Protein AF-A0A6P0TW17-F1 (afdb_monomer_lite)

Secondary structure (DSSP, 8-state):
-EEETHHHHHHHHHHHHHHHTHHHH-TT------EEEESPPP-SBHHHHHHHHHHHGGGEEEE-BTT-SGGGTTSHHHHHHGGGTTTTTS---HHHHHHHHHHHHHHGGG-B--S--PPPBPPPP--SSHHHHHHH-HHHHHHHHHHHHHHHHHHHHHHHHTSTT--HHHHHTHHHHHHHHHHHHHHHHHHHHHH----HHHHHHHHHHHHHHT--HHHHHHHHHHHHHH--HHHHHHHHHHHHHHHHHHTHHHHHHTTTHHHHHHHHHHHHHHHHTS--------PPPPEEEE--S--HHHHHHHHTT-HHHHHHHHHHHHHHHHTTSS-TTPPEEEE----PPP-------

Radius of gyration: 25.37 Å; chains: 1; bounding box: 78×59×62 Å

Structure (mmCIF, N/CA/C/O backbone):
data_AF-A0A6P0TW17-F1
#
_entry.id   AF-A0A6P0TW17-F1
#
loop_
_atom_site.group_PDB
_atom_site.id
_atom_site.type_symbol
_atom_site.label_atom_id
_atom_site.label_alt_id
_atom_site.label_comp_id
_atom_site.label_asym_id
_atom_site.label_entity_id
_atom_site.label_seq_id
_atom_site.pdbx_PDB_ins_code
_atom_site.Cartn_x
_atom_site.Cartn_y
_atom_site.Cartn_z
_atom_site.occupancy
_atom_site.B_iso_or_equiv
_atom_site.auth_seq_id
_atom_site.auth_comp_id
_atom_site.auth_asym_id
_atom_site.auth_atom_id
_atom_site.pdbx_PDB_model_num
ATOM 1 N N . VAL A 1 1 ? -9.493 2.810 17.803 1.00 91.81 1 VAL A N 1
ATOM 2 C CA . VAL A 1 1 ? -8.197 2.716 17.089 1.00 91.81 1 VAL A CA 1
ATOM 3 C C . VAL A 1 1 ? -8.483 2.739 15.602 1.00 91.81 1 VAL A C 1
ATOM 5 O O . VAL A 1 1 ? -9.359 2.001 15.176 1.00 91.81 1 VAL A O 1
ATOM 8 N N . ALA A 1 2 ? -7.816 3.586 14.825 1.00 93.19 2 ALA A N 1
ATOM 9 C CA . ALA A 1 2 ? -8.054 3.670 13.388 1.00 93.19 2 ALA A CA 1
ATOM 10 C C . ALA A 1 2 ? -6.746 3.872 12.624 1.00 93.19 2 ALA A C 1
ATOM 12 O O . ALA A 1 2 ? -5.766 4.342 13.199 1.00 93.19 2 ALA A O 1
ATOM 13 N N . GLY A 1 3 ? -6.737 3.516 11.343 1.00 90.50 3 GLY A N 1
ATOM 14 C CA . GLY A 1 3 ? -5.604 3.776 10.468 1.00 90.50 3 GLY A CA 1
ATOM 15 C C . GLY A 1 3 ? -5.903 3.448 9.010 1.00 90.50 3 GLY A C 1
ATOM 16 O O . GLY A 1 3 ? -6.803 2.661 8.713 1.00 90.50 3 GLY A O 1
ATOM 17 N N . HIS A 1 4 ? -5.124 4.059 8.120 1.00 94.31 4 HIS A N 1
ATOM 18 C CA . HIS A 1 4 ? -5.143 3.844 6.673 1.00 94.31 4 HIS A CA 1
ATOM 19 C C . HIS A 1 4 ? -3.846 3.159 6.219 1.00 94.31 4 HIS A C 1
ATOM 21 O O . HIS A 1 4 ? -2.803 3.352 6.846 1.00 94.31 4 HIS A O 1
ATOM 27 N N . SER A 1 5 ? -3.901 2.342 5.163 1.00 94.69 5 SER A N 1
ATOM 28 C CA . SER A 1 5 ? -2.733 1.669 4.574 1.00 94.69 5 SER A CA 1
ATOM 29 C C . SER A 1 5 ? -2.016 0.753 5.581 1.00 94.69 5 SER A C 1
ATOM 31 O O . SER A 1 5 ? -2.645 -0.080 6.243 1.00 94.69 5 SER A O 1
ATOM 33 N N . LEU A 1 6 ? -0.704 0.921 5.773 1.00 92.56 6 LEU A N 1
ATOM 34 C CA . LEU A 1 6 ? 0.045 0.275 6.851 1.00 92.56 6 LEU A CA 1
ATOM 35 C C . LEU A 1 6 ? -0.592 0.548 8.224 1.00 92.56 6 LEU A C 1
ATOM 37 O O . LEU A 1 6 ? -0.721 -0.363 9.037 1.00 92.56 6 LEU A O 1
ATOM 41 N N . GLY A 1 7 ? -1.091 1.763 8.464 1.00 94.25 7 GLY A N 1
ATOM 42 C CA . GLY A 1 7 ? -1.855 2.090 9.668 1.00 94.25 7 GLY A CA 1
ATOM 43 C C . GLY A 1 7 ? -3.154 1.287 9.786 1.00 94.25 7 GLY A C 1
ATOM 44 O O . GLY A 1 7 ? -3.522 0.891 10.886 1.00 94.25 7 GLY A O 1
ATOM 45 N N . GLY A 1 8 ? -3.820 0.980 8.670 1.00 95.38 8 GLY A N 1
ATOM 46 C CA . GLY A 1 8 ? -4.987 0.092 8.634 1.00 95.38 8 GLY A CA 1
ATOM 47 C C . GLY A 1 8 ? -4.635 -1.370 8.903 1.00 95.38 8 GLY A C 1
ATOM 48 O O . GLY A 1 8 ? -5.476 -2.132 9.367 1.00 95.38 8 GLY A O 1
ATOM 49 N N . THR A 1 9 ? -3.382 -1.757 8.671 1.00 96.19 9 THR A N 1
ATOM 50 C CA . THR A 1 9 ? -2.840 -3.083 9.007 1.00 96.19 9 THR A CA 1
ATOM 51 C C . THR A 1 9 ? -2.443 -3.165 10.483 1.00 96.19 9 THR A C 1
ATOM 53 O O . THR A 1 9 ? -2.632 -4.193 11.125 1.00 96.19 9 THR A O 1
ATOM 56 N N . ILE A 1 10 ? -1.923 -2.071 11.046 1.00 96.81 10 ILE A N 1
ATOM 57 C CA . ILE A 1 10 ? -1.485 -1.990 12.446 1.00 96.81 10 ILE A CA 1
ATOM 58 C C . ILE A 1 10 ? -2.661 -1.724 13.398 1.00 96.81 10 ILE A C 1
ATOM 60 O O . ILE A 1 10 ? -2.643 -2.208 14.529 1.00 96.81 10 ILE A O 1
ATOM 64 N N . SER A 1 11 ? -3.703 -0.998 12.977 1.00 96.38 11 SER A N 1
ATOM 65 C CA . SER A 1 11 ? -4.836 -0.660 13.851 1.00 96.38 11 SER A CA 1
ATOM 66 C C . SER A 1 11 ? -5.539 -1.886 14.466 1.00 96.38 11 SER A C 1
ATOM 68 O O . SER A 1 11 ? -5.862 -1.822 15.656 1.00 96.38 11 SER A O 1
ATOM 70 N N . PRO A 1 12 ? -5.706 -3.028 13.764 1.00 97.44 12 PRO A N 1
ATOM 71 C CA . PRO A 1 12 ? -6.173 -4.279 14.353 1.00 97.44 12 PRO A CA 1
ATOM 72 C C . PRO A 1 12 ? -5.189 -4.871 15.361 1.00 97.44 12 PRO A C 1
ATOM 74 O O . PRO A 1 12 ? -5.615 -5.270 16.441 1.00 97.44 12 PRO A O 1
ATOM 77 N N . LEU A 1 13 ? -3.886 -4.880 15.059 1.00 97.38 13 LEU A N 1
ATOM 78 C CA . LEU A 1 13 ? -2.856 -5.388 15.973 1.00 97.38 13 LEU A CA 1
ATOM 79 C C . LEU A 1 13 ? -2.864 -4.615 17.297 1.00 97.38 13 LEU A C 1
ATOM 81 O O . LEU A 1 13 ? -2.916 -5.209 18.372 1.00 97.38 13 LEU A O 1
ATOM 85 N N . LEU A 1 14 ? -2.883 -3.284 17.214 1.00 97.19 14 LEU A N 1
ATOM 86 C CA . LEU A 1 14 ? -2.934 -2.413 18.384 1.00 97.19 14 LEU A CA 1
ATOM 87 C C . LEU A 1 14 ? -4.263 -2.553 19.136 1.00 97.19 14 LEU A C 1
ATOM 89 O O . LEU A 1 14 ? -4.267 -2.624 20.361 1.00 97.19 14 LEU A O 1
ATOM 93 N N . GLY A 1 15 ? -5.389 -2.621 18.420 1.00 97.31 15 GLY A N 1
ATOM 94 C CA . GLY A 1 15 ? -6.700 -2.841 19.030 1.00 97.31 15 GLY A CA 1
ATOM 95 C C . GLY A 1 15 ? -6.759 -4.141 19.832 1.00 97.31 15 GLY A C 1
ATOM 96 O O . GLY A 1 15 ? -7.253 -4.136 20.957 1.00 97.31 15 GLY A O 1
ATOM 97 N N . LEU A 1 16 ? -6.211 -5.227 19.281 1.00 98.19 16 LEU A N 1
ATOM 98 C CA . LEU A 1 16 ? -6.143 -6.523 19.953 1.00 98.19 16 LEU A CA 1
ATOM 99 C C . LEU A 1 16 ? -5.193 -6.494 21.152 1.00 98.19 16 LEU A C 1
ATOM 101 O O . LEU A 1 16 ? -5.569 -6.958 22.220 1.00 98.19 16 LEU A O 1
A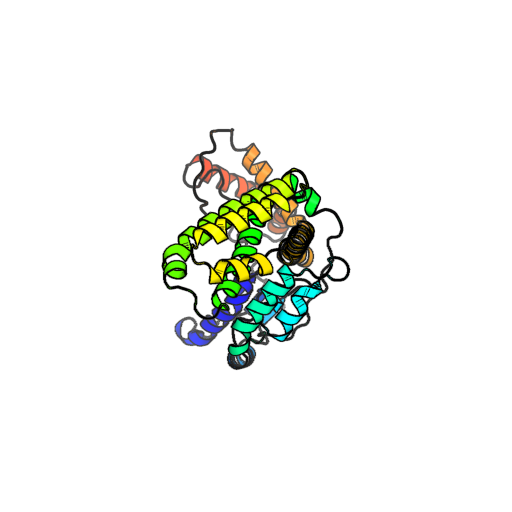TOM 105 N N . SER A 1 17 ? -4.014 -5.883 21.015 1.00 97.56 17 SER A N 1
ATOM 106 C CA . SER A 1 17 ? -3.072 -5.735 22.131 1.00 97.56 17 SER A CA 1
ATOM 107 C C . SER A 1 17 ? -3.677 -4.945 23.297 1.00 97.56 17 SER A C 1
ATOM 109 O O . SER A 1 17 ? -3.527 -5.342 24.450 1.00 97.56 17 SER A O 1
ATOM 111 N N . LEU A 1 18 ? -4.412 -3.864 23.012 1.00 96.56 18 LEU A N 1
ATOM 112 C CA . LEU A 1 18 ? -5.133 -3.111 24.039 1.00 96.56 18 LEU A CA 1
ATOM 113 C C . LEU A 1 18 ? -6.203 -3.968 24.723 1.00 96.56 18 LEU A C 1
ATOM 115 O O . LEU A 1 18 ? -6.357 -3.872 25.938 1.00 96.56 18 LEU A O 1
ATOM 119 N N . TYR A 1 19 ? -6.917 -4.797 23.958 1.00 97.12 19 TYR A N 1
ATOM 120 C CA . TYR A 1 19 ? -7.943 -5.697 24.482 1.00 97.12 19 TYR A CA 1
ATOM 121 C C . TYR A 1 19 ? -7.343 -6.784 25.381 1.00 97.12 19 TYR A C 1
ATOM 123 O O . TYR A 1 19 ? -7.800 -6.969 26.506 1.00 97.12 19 TYR A O 1
ATOM 131 N N . ASP A 1 20 ? -6.294 -7.466 24.920 1.00 97.69 20 ASP A N 1
ATOM 132 C CA . ASP A 1 20 ? -5.656 -8.561 25.658 1.00 97.69 20 ASP A CA 1
ATOM 133 C C . ASP A 1 20 ? -5.035 -8.076 26.980 1.00 97.69 20 ASP A C 1
ATOM 135 O O . ASP A 1 20 ? -5.080 -8.785 27.984 1.00 97.69 20 ASP A O 1
ATOM 139 N N . CYS A 1 21 ? -4.528 -6.839 27.013 1.00 96.81 21 CYS A N 1
ATOM 140 C CA . CYS A 1 21 ? -3.962 -6.220 28.212 1.00 96.81 21 CYS A CA 1
ATOM 141 C C . CYS A 1 21 ? -4.974 -5.372 29.008 1.00 96.81 21 CYS A C 1
ATOM 143 O O . CYS A 1 21 ? -4.575 -4.675 29.942 1.00 96.81 21 CYS A O 1
ATOM 145 N N . GLN A 1 22 ? -6.273 -5.398 28.677 1.00 96.69 22 GLN A N 1
ATOM 146 C CA . GLN A 1 22 ? -7.265 -4.486 29.268 1.00 96.69 22 GLN A CA 1
ATOM 147 C C . GLN A 1 22 ? -7.346 -4.588 30.794 1.00 96.69 22 GLN A C 1
ATOM 149 O O . GLN A 1 22 ? -7.441 -3.567 31.472 1.00 96.69 22 GLN A O 1
ATOM 154 N N . SER A 1 23 ? -7.198 -5.787 31.362 1.00 96.50 23 SER A N 1
ATOM 155 C CA . SER A 1 23 ? -7.193 -5.976 32.819 1.00 96.50 23 SER A CA 1
ATOM 156 C C . SER A 1 23 ? -6.044 -5.263 33.541 1.00 96.50 23 SER A C 1
ATOM 158 O O . SER A 1 23 ? -6.102 -5.085 34.757 1.00 96.50 23 SER A O 1
ATOM 160 N N . GLU A 1 24 ? -4.987 -4.871 32.829 1.00 96.62 24 GLU A N 1
ATOM 161 C CA . GLU A 1 24 ? -3.842 -4.169 33.409 1.00 96.62 24 GLU A CA 1
ATOM 162 C C . GLU A 1 24 ? -4.096 -2.662 33.531 1.00 96.62 24 GLU A C 1
ATOM 164 O O . GLU A 1 24 ? -3.738 -2.063 34.549 1.00 96.62 24 GLU A O 1
ATOM 169 N N . TRP A 1 25 ? -4.749 -2.057 32.532 1.00 95.06 25 TRP A N 1
ATOM 170 C CA . TRP A 1 25 ? -4.912 -0.601 32.418 1.00 95.06 25 TRP A CA 1
ATOM 171 C C . TRP A 1 25 ? -6.352 -0.098 32.620 1.00 95.06 25 TRP A C 1
ATOM 173 O O . TRP A 1 25 ? -6.544 1.066 32.965 1.00 95.06 25 TRP A O 1
ATOM 183 N N . ASP A 1 26 ? -7.359 -0.960 32.491 1.00 94.94 26 ASP A N 1
ATOM 184 C CA . ASP A 1 26 ? -8.779 -0.669 32.720 1.00 94.94 26 ASP A CA 1
ATOM 185 C C . ASP A 1 26 ? -9.433 -1.807 33.518 1.00 94.94 26 ASP A C 1
ATOM 187 O O . ASP A 1 26 ? -10.294 -2.548 33.047 1.00 94.94 26 ASP A O 1
ATOM 191 N N . LYS A 1 27 ? -9.001 -1.940 34.778 1.00 94.69 27 LYS A N 1
ATOM 192 C CA . LYS A 1 27 ? -9.441 -2.988 35.722 1.00 94.69 27 LYS A CA 1
ATOM 193 C C . LYS A 1 27 ? -10.957 -3.056 35.922 1.00 94.69 27 LYS A C 1
ATOM 195 O O . LYS A 1 27 ? -11.480 -4.121 36.238 1.00 94.69 27 LYS A O 1
ATOM 200 N N . ASP A 1 28 ? -11.642 -1.932 35.738 1.00 95.62 28 ASP A N 1
ATOM 201 C CA . ASP A 1 28 ? -13.092 -1.824 35.898 1.00 95.62 28 ASP A CA 1
ATOM 202 C C . ASP A 1 28 ? -13.859 -2.088 34.586 1.00 95.62 28 ASP A C 1
ATOM 204 O O . ASP A 1 28 ? -15.089 -2.038 34.592 1.00 95.62 28 ASP A O 1
ATOM 208 N N . ASN A 1 29 ? -13.166 -2.354 33.469 1.00 91.44 29 ASN A N 1
ATOM 209 C CA . ASN A 1 29 ? -13.733 -2.557 32.129 1.00 91.44 29 ASN A CA 1
ATOM 210 C C . ASN A 1 29 ? -14.667 -1.420 31.672 1.00 91.44 29 ASN A C 1
ATOM 212 O O . ASN A 1 29 ? -15.749 -1.665 31.130 1.00 91.44 29 ASN A O 1
ATOM 216 N N . LYS A 1 30 ? -14.279 -0.163 31.913 1.00 94.56 30 LYS A N 1
ATOM 217 C CA . LYS A 1 30 ? -15.081 1.006 31.512 1.00 94.56 30 LYS A CA 1
ATOM 218 C C . LYS A 1 30 ? -14.861 1.396 30.053 1.00 94.56 30 LYS A C 1
ATOM 220 O O . LYS A 1 30 ? -15.750 1.985 29.440 1.00 94.56 30 LYS A O 1
ATOM 225 N N . ALA A 1 31 ? -13.696 1.100 29.487 1.00 93.88 31 ALA A N 1
ATOM 226 C CA . ALA A 1 31 ? -13.363 1.438 28.114 1.00 93.88 31 ALA A CA 1
ATOM 227 C C . ALA A 1 31 ? -13.922 0.400 27.130 1.00 93.88 31 ALA A C 1
ATOM 229 O O . ALA A 1 31 ? -13.810 -0.811 27.316 1.00 93.88 31 ALA A O 1
ATOM 230 N N . THR A 1 32 ? -14.488 0.881 26.022 1.00 95.56 32 THR A N 1
ATOM 231 C CA . THR A 1 32 ? -14.859 0.035 24.881 1.00 95.56 32 THR A CA 1
ATOM 232 C C . THR A 1 32 ? -13.880 0.260 23.739 1.00 95.56 32 THR A C 1
ATOM 234 O O . THR A 1 32 ? -13.739 1.375 23.240 1.00 95.56 32 THR A O 1
ATOM 237 N N . ILE A 1 33 ? -13.232 -0.811 23.287 1.00 95.75 33 ILE A N 1
ATOM 238 C CA . ILE A 1 33 ? -12.316 -0.770 22.145 1.00 95.75 33 ILE A CA 1
ATOM 239 C C . ILE A 1 33 ? -13.112 -1.009 20.861 1.00 95.75 33 ILE A C 1
ATOM 241 O O . ILE A 1 33 ? -13.774 -2.037 20.717 1.00 95.75 33 ILE A O 1
ATOM 245 N N . LYS A 1 34 ? -13.018 -0.059 19.928 1.00 97.25 34 LYS A N 1
ATOM 246 C CA . LYS A 1 34 ? -13.482 -0.183 18.540 1.00 97.25 34 LYS A CA 1
ATOM 247 C C . LYS A 1 34 ? -12.309 0.001 17.588 1.00 97.25 34 LYS A C 1
ATOM 249 O O . LYS A 1 34 ? -11.421 0.825 17.857 1.00 97.25 34 LYS A O 1
ATOM 254 N N . VAL A 1 35 ? -12.310 -0.734 16.482 1.00 97.19 35 VAL A N 1
ATOM 255 C CA . VAL A 1 35 ? -11.247 -0.681 15.476 1.00 97.19 35 VAL A CA 1
ATOM 256 C C . VAL A 1 35 ? -11.825 -0.309 14.118 1.00 97.19 35 VAL A C 1
ATOM 258 O O . VAL A 1 35 ? -12.831 -0.866 13.697 1.00 97.19 35 VAL A O 1
ATOM 261 N N . VAL A 1 36 ? -11.164 0.612 13.421 1.00 96.38 36 VAL A N 1
ATOM 262 C CA . VAL A 1 36 ? -11.436 0.916 12.014 1.00 96.38 36 VAL A CA 1
ATOM 263 C C . VAL A 1 36 ? -10.157 0.671 11.214 1.00 96.38 36 VAL A C 1
ATOM 265 O O . VAL A 1 36 ? -9.123 1.304 11.437 1.00 96.38 36 VAL A O 1
ATOM 268 N N . SER A 1 37 ? -10.204 -0.297 10.310 1.00 96.25 37 SER A N 1
ATOM 269 C CA . SER A 1 37 ? -9.095 -0.677 9.437 1.00 96.25 37 SER A CA 1
ATOM 270 C C . SER A 1 37 ? -9.432 -0.245 8.018 1.00 96.25 37 SER A C 1
ATOM 272 O O . SER A 1 37 ? -10.342 -0.798 7.402 1.00 96.25 37 SER A O 1
ATOM 274 N N . VAL A 1 38 ? -8.724 0.763 7.508 1.00 96.38 38 VAL A N 1
ATOM 275 C CA . VAL A 1 38 ? -8.943 1.297 6.161 1.00 96.38 38 VAL A CA 1
ATOM 276 C C . VAL A 1 38 ? -7.773 0.913 5.266 1.00 96.38 38 VAL A C 1
ATOM 278 O O . VAL A 1 38 ? -6.62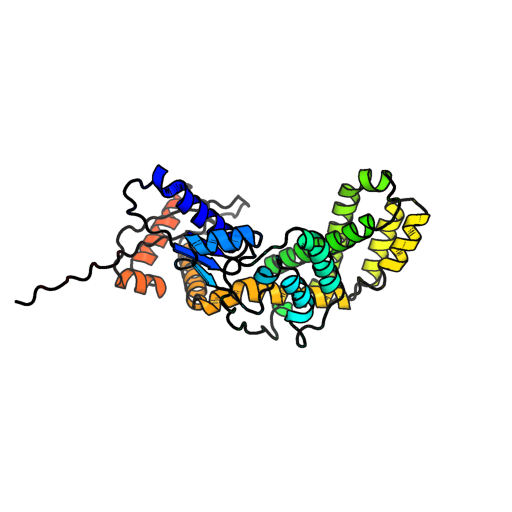3 1.136 5.639 1.00 96.38 38 VAL A O 1
ATOM 281 N N . ALA A 1 39 ? -8.044 0.361 4.083 1.00 96.12 39 ALA A N 1
ATOM 282 C CA . ALA A 1 39 ? -7.017 0.058 3.076 1.00 96.12 39 ALA A CA 1
ATOM 283 C C . ALA A 1 39 ? -5.849 -0.819 3.588 1.00 96.12 39 ALA A C 1
ATOM 285 O O . ALA A 1 39 ? -4.739 -0.751 3.066 1.00 96.12 39 ALA A O 1
ATOM 286 N N . GLY A 1 40 ? -6.071 -1.596 4.652 1.00 95.75 40 GLY A N 1
ATOM 287 C CA . GLY A 1 40 ? -5.043 -2.423 5.276 1.00 95.75 40 GLY A CA 1
ATOM 288 C C . GLY A 1 40 ? -4.867 -3.764 4.570 1.00 95.75 40 GLY A C 1
ATOM 289 O O . GLY A 1 40 ? -5.843 -4.369 4.114 1.00 95.75 40 GLY A O 1
ATOM 290 N N . MET A 1 41 ? -3.626 -4.250 4.533 1.00 95.19 41 MET A N 1
ATOM 291 C CA . MET A 1 41 ? -3.337 -5.648 4.217 1.00 95.19 41 MET A CA 1
ATOM 292 C C . MET A 1 41 ? -3.681 -6.550 5.415 1.00 95.19 41 MET A C 1
ATOM 294 O O . MET A 1 41 ? -4.011 -6.077 6.504 1.00 95.19 41 MET A O 1
ATOM 298 N N . SER A 1 42 ? -3.617 -7.866 5.224 1.00 94.44 42 SER A N 1
ATOM 299 C CA . SER A 1 42 ? -3.855 -8.832 6.297 1.00 94.44 42 SER A CA 1
ATOM 300 C C . SER A 1 42 ? -2.688 -8.804 7.289 1.00 94.44 42 SER A C 1
ATOM 302 O O . SER A 1 42 ? -1.554 -9.054 6.881 1.00 94.44 42 SER A O 1
ATOM 304 N N . PRO A 1 43 ? -2.930 -8.542 8.583 1.00 94.75 43 PRO A N 1
ATOM 305 C CA . PRO A 1 43 ? -1.859 -8.415 9.570 1.00 94.75 43 PRO A CA 1
ATOM 306 C C . PRO A 1 43 ? -1.269 -9.757 10.027 1.00 94.75 43 PRO A C 1
ATOM 308 O O . PRO A 1 43 ? -0.206 -9.778 10.642 1.00 94.75 43 PRO A O 1
ATOM 311 N N . GLY A 1 44 ? -1.939 -10.879 9.750 1.00 94.62 44 GLY A N 1
ATOM 312 C CA . GLY A 1 44 ? -1.526 -12.195 10.227 1.00 94.62 44 GLY A CA 1
ATOM 313 C C . GLY A 1 44 ? -2.124 -13.347 9.427 1.00 94.62 44 GLY A C 1
ATOM 314 O O . GLY A 1 44 ? -2.797 -13.149 8.414 1.00 94.62 44 GLY A O 1
ATOM 315 N N . ASN A 1 45 ? -1.837 -14.562 9.883 1.00 95.12 45 ASN A N 1
ATOM 316 C CA . ASN A 1 45 ? -2.327 -15.804 9.293 1.00 95.12 45 ASN A CA 1
ATOM 317 C C . ASN A 1 45 ? -3.760 -16.144 9.744 1.00 95.12 45 ASN A C 1
ATOM 319 O O . ASN A 1 45 ? -4.399 -15.381 10.465 1.00 95.12 45 ASN A O 1
ATOM 323 N N . GLU A 1 46 ? -4.254 -17.305 9.319 1.00 94.25 46 GLU A N 1
ATOM 324 C CA . GLU A 1 46 ? -5.587 -17.815 9.667 1.00 94.25 46 GLU A CA 1
ATOM 325 C C . GLU A 1 46 ? -5.823 -17.893 11.185 1.00 94.25 46 GLU A C 1
ATOM 327 O O . GLU A 1 46 ? -6.802 -17.339 11.673 1.00 94.25 46 GLU A O 1
ATOM 332 N N . ALA A 1 47 ? -4.882 -18.457 11.952 1.00 96.19 47 ALA A N 1
ATOM 333 C CA . ALA A 1 47 ? -5.002 -18.554 13.411 1.00 96.19 47 ALA A CA 1
ATOM 334 C C . ALA A 1 47 ? -5.098 -17.175 14.089 1.00 96.19 47 ALA A C 1
ATOM 336 O O . ALA A 1 47 ? -5.872 -16.985 15.028 1.00 96.19 47 ALA A O 1
ATOM 337 N N . PHE A 1 48 ? -4.333 -16.192 13.599 1.00 96.94 48 PHE A N 1
ATOM 338 C CA . PHE A 1 48 ? -4.458 -14.813 14.061 1.00 96.94 48 PHE A CA 1
ATOM 339 C C . PHE A 1 48 ? -5.834 -14.227 13.717 1.00 96.94 48 PHE A C 1
ATOM 341 O O . PHE A 1 48 ? -6.461 -13.608 14.574 1.00 96.94 48 PHE A O 1
ATOM 348 N N . ALA A 1 49 ? -6.309 -14.415 12.482 1.00 96.44 49 ALA A N 1
ATOM 349 C CA . ALA A 1 49 ? -7.597 -13.893 12.033 1.00 96.44 49 ALA A CA 1
ATOM 350 C C . ALA A 1 49 ? -8.768 -14.484 12.838 1.00 96.44 49 ALA A C 1
ATOM 352 O O . ALA A 1 49 ? -9.649 -13.738 13.262 1.00 96.44 49 ALA A O 1
ATOM 353 N N . GLU A 1 50 ? -8.745 -15.789 13.124 1.00 96.88 50 GLU A N 1
ATOM 354 C CA . GLU A 1 50 ? -9.732 -16.464 13.976 1.00 96.88 50 GLU A CA 1
ATOM 355 C C . GLU A 1 50 ? -9.720 -15.926 15.411 1.00 96.88 50 GLU A C 1
ATOM 357 O O . GLU A 1 50 ? -10.773 -15.580 15.959 1.00 96.88 50 GLU A O 1
ATOM 362 N N . TYR A 1 51 ? -8.530 -15.800 16.014 1.00 98.12 51 TYR A N 1
ATOM 363 C CA . TYR A 1 51 ? -8.397 -15.234 17.355 1.00 98.12 51 TYR A CA 1
ATOM 364 C C . TYR A 1 51 ? -8.921 -13.796 17.397 1.00 98.12 51 TYR A C 1
ATOM 366 O O . TYR A 1 51 ? -9.761 -13.473 18.239 1.00 98.12 51 TYR A O 1
ATOM 374 N N . TYR A 1 52 ? -8.505 -12.958 16.444 1.00 98.19 52 TYR A N 1
ATOM 375 C CA . TYR A 1 52 ? -8.960 -11.577 16.326 1.00 98.19 52 TYR A CA 1
ATOM 376 C C . TYR A 1 52 ? -10.485 -11.490 16.200 1.00 98.19 52 TYR A C 1
ATOM 378 O O . TYR A 1 52 ? -11.124 -10.746 16.949 1.00 98.19 52 TYR A O 1
ATOM 386 N N . GLN A 1 53 ? -11.081 -12.288 15.307 1.00 97.19 53 GLN A N 1
ATOM 387 C CA . GLN A 1 53 ? -12.526 -12.315 15.092 1.00 97.19 53 GLN A CA 1
ATOM 388 C C . GLN A 1 53 ? -13.275 -12.693 16.377 1.00 97.19 53 GLN A C 1
ATOM 390 O O . GLN A 1 53 ? -14.285 -12.068 16.695 1.00 97.19 53 GLN A O 1
ATOM 395 N N . SER A 1 54 ? -12.750 -13.644 17.161 1.00 97.25 54 SER A N 1
ATOM 396 C CA . SER A 1 54 ? -13.351 -14.063 18.436 1.00 97.25 54 SER A CA 1
ATOM 397 C C . SER A 1 54 ? -13.358 -12.980 19.526 1.00 97.25 54 SER A C 1
ATOM 399 O O . SER A 1 54 ? -14.140 -13.077 20.472 1.00 97.25 54 SER A O 1
ATOM 401 N N . LYS A 1 55 ? -12.480 -11.969 19.429 1.00 97.44 55 LYS A N 1
ATOM 402 C CA . LYS A 1 55 ? -12.329 -10.906 20.440 1.00 97.44 55 LYS A CA 1
ATOM 403 C C . LYS A 1 55 ? -12.940 -9.580 20.015 1.00 97.44 55 LYS A C 1
ATOM 405 O O . LYS A 1 55 ? -13.664 -8.954 20.788 1.00 97.44 55 LYS A O 1
ATOM 410 N N . LEU A 1 56 ? -12.613 -9.137 18.803 1.00 97.31 56 LEU A N 1
ATOM 411 C CA . LEU A 1 56 ? -12.915 -7.794 18.313 1.00 97.31 56 LEU A CA 1
ATOM 412 C C . LEU A 1 56 ? -13.709 -7.788 17.008 1.00 97.31 56 LEU A C 1
ATOM 414 O O . LEU A 1 56 ? -14.065 -6.706 16.561 1.00 97.31 56 LEU A O 1
ATOM 418 N N . GLY A 1 57 ? -14.041 -8.946 16.430 1.00 96.00 57 GLY A N 1
ATOM 419 C CA . GLY A 1 57 ? -14.737 -9.043 15.142 1.00 96.00 57 GLY A CA 1
ATOM 420 C C . GLY A 1 57 ? -15.983 -8.158 15.036 1.00 96.00 57 GLY A C 1
ATOM 421 O O . GLY A 1 57 ? -16.082 -7.338 14.129 1.00 96.00 57 GLY A O 1
ATOM 422 N N . ASP A 1 58 ? -16.876 -8.229 16.027 1.00 95.81 58 ASP A N 1
ATOM 423 C CA . ASP A 1 58 ? -18.116 -7.430 16.076 1.00 95.81 58 ASP A CA 1
ATOM 424 C C . ASP A 1 58 ? -17.888 -5.939 16.405 1.00 95.81 58 ASP A C 1
ATOM 426 O O . ASP A 1 58 ? -18.824 -5.140 16.448 1.00 95.81 58 ASP A O 1
ATOM 430 N N . ARG A 1 59 ? -16.641 -5.549 16.692 1.00 95.69 59 ARG A N 1
ATOM 431 C CA . ARG A 1 59 ? -16.219 -4.182 17.046 1.00 95.69 59 ARG A CA 1
ATOM 432 C C . ARG A 1 59 ? -15.230 -3.603 16.037 1.00 95.69 59 ARG A C 1
ATOM 434 O O . ARG A 1 59 ? -14.661 -2.533 16.291 1.00 95.69 59 ARG A O 1
ATOM 441 N N . THR A 1 60 ? -15.036 -4.299 14.922 1.00 96.81 60 THR A N 1
ATOM 442 C CA . THR A 1 60 ? -14.088 -3.926 13.885 1.00 96.81 60 THR A CA 1
ATOM 443 C C . THR A 1 60 ? -14.804 -3.653 12.581 1.00 96.81 60 THR A C 1
ATOM 445 O O . THR A 1 60 ? -15.465 -4.516 12.012 1.00 96.81 60 THR A O 1
ATOM 448 N N . GLU A 1 61 ? -14.596 -2.450 12.065 1.00 95.81 61 GLU A N 1
ATOM 449 C CA . GLU A 1 61 ? -15.004 -2.081 10.722 1.00 95.81 61 GLU A CA 1
ATOM 450 C C . GLU A 1 61 ? -13.789 -2.139 9.796 1.00 95.81 61 GLU A C 1
ATOM 452 O O . GLU A 1 61 ? -12.793 -1.440 10.001 1.00 95.81 61 GLU A O 1
ATOM 457 N N . ARG A 1 62 ? -13.856 -2.997 8.775 1.00 95.88 62 ARG A N 1
ATOM 458 C CA . ARG A 1 62 ? -12.853 -3.063 7.709 1.00 95.88 62 ARG A CA 1
ATOM 459 C C . ARG A 1 62 ? -13.418 -2.410 6.455 1.00 95.88 62 ARG A C 1
ATOM 461 O O . ARG A 1 62 ? -14.369 -2.928 5.873 1.00 95.88 62 ARG A O 1
ATOM 468 N N . ILE A 1 63 ? -12.788 -1.320 6.031 1.00 95.81 63 ILE A N 1
ATOM 469 C CA . ILE A 1 63 ? -13.182 -0.505 4.881 1.00 95.81 63 ILE A CA 1
ATOM 470 C C . ILE A 1 63 ? -12.094 -0.621 3.819 1.00 95.81 63 ILE A C 1
ATOM 472 O O . ILE A 1 63 ? -10.930 -0.299 4.064 1.00 95.81 63 ILE A O 1
ATOM 476 N N . TRP A 1 64 ? -12.450 -1.086 2.627 1.00 96.38 64 TRP A N 1
ATOM 477 C CA . TRP A 1 64 ? -11.485 -1.240 1.544 1.00 96.38 64 TRP A CA 1
ATOM 478 C C . TRP A 1 64 ? -12.140 -1.137 0.168 1.00 96.38 64 TRP A C 1
ATOM 480 O O . TRP A 1 64 ? -13.305 -1.494 0.003 1.00 96.38 64 TRP A O 1
ATOM 490 N N . CYS A 1 65 ? -11.378 -0.639 -0.801 1.00 95.50 65 CYS A N 1
ATOM 491 C CA . CYS A 1 65 ? -11.773 -0.513 -2.199 1.00 95.50 65 CYS A CA 1
ATOM 492 C C . CYS A 1 65 ? -11.427 -1.796 -2.969 1.00 95.50 65 CYS A C 1
ATOM 494 O O . CYS A 1 65 ? -10.298 -2.280 -2.888 1.00 95.50 65 CYS A O 1
ATOM 496 N N . ASP A 1 66 ? -12.355 -2.312 -3.778 1.00 95.38 66 ASP A N 1
ATOM 497 C CA . ASP A 1 66 ? -12.147 -3.516 -4.596 1.00 95.38 66 ASP A CA 1
ATOM 498 C C . ASP A 1 66 ? -11.061 -3.355 -5.679 1.00 95.38 66 ASP A C 1
ATOM 500 O O . ASP A 1 66 ? -10.586 -4.349 -6.225 1.00 95.38 66 ASP A O 1
ATOM 504 N N . LYS A 1 67 ? -10.638 -2.120 -5.969 1.00 95.31 67 LYS A N 1
ATOM 505 C CA . LYS A 1 67 ? -9.570 -1.762 -6.917 1.00 95.31 67 LYS A CA 1
ATOM 506 C C . LYS A 1 67 ? -8.283 -1.298 -6.243 1.00 95.31 67 LYS A C 1
ATOM 508 O O . LYS A 1 67 ? -7.299 -1.034 -6.932 1.00 95.31 67 LYS A O 1
ATOM 513 N N . ASP A 1 68 ? -8.253 -1.184 -4.924 1.00 95.69 68 ASP A N 1
ATOM 514 C CA . ASP A 1 68 ? -7.015 -0.931 -4.195 1.00 95.69 68 ASP A CA 1
ATOM 515 C C . ASP A 1 68 ? -6.241 -2.242 -4.044 1.00 95.69 68 ASP A C 1
ATOM 517 O O . ASP A 1 68 ? -6.779 -3.218 -3.531 1.00 95.69 68 ASP A O 1
ATOM 521 N N . ILE A 1 69 ? -4.983 -2.277 -4.489 1.00 94.94 69 ILE A N 1
ATOM 522 C CA . ILE A 1 69 ? -4.159 -3.492 -4.455 1.00 94.94 69 ILE A CA 1
ATOM 523 C C . ILE A 1 69 ? -3.710 -3.860 -3.033 1.00 94.94 69 ILE A C 1
ATOM 525 O O . ILE A 1 69 ? -3.439 -5.032 -2.779 1.00 94.94 69 ILE A O 1
ATOM 529 N N . VAL A 1 70 ? -3.610 -2.902 -2.100 1.00 95.25 70 VAL A N 1
ATOM 530 C CA . VAL A 1 70 ? -2.982 -3.129 -0.779 1.00 95.25 70 VAL A CA 1
ATOM 531 C C . VAL A 1 70 ? -3.706 -4.201 0.042 1.00 95.25 70 VAL A C 1
ATOM 533 O O . VAL A 1 70 ? -3.041 -5.119 0.531 1.00 95.25 70 VAL A O 1
ATOM 536 N N . PRO A 1 71 ? -5.048 -4.198 0.136 1.00 95.00 71 PRO A N 1
ATOM 537 C CA . PRO A 1 71 ? -5.796 -5.291 0.752 1.00 95.00 71 PRO A CA 1
ATOM 538 C C . PRO A 1 71 ? -5.498 -6.684 0.169 1.00 95.00 71 PRO A C 1
ATOM 540 O O . PRO A 1 71 ? -5.596 -7.680 0.888 1.00 95.00 71 PRO A O 1
ATOM 543 N N . TYR A 1 72 ? -5.100 -6.769 -1.104 1.00 93.69 72 TYR A N 1
ATOM 544 C CA . TYR A 1 72 ? -4.780 -8.029 -1.779 1.00 93.69 72 TYR A CA 1
ATOM 545 C C . TYR A 1 72 ? -3.343 -8.513 -1.531 1.00 93.69 72 TYR A C 1
ATOM 547 O O . TYR A 1 72 ? -3.111 -9.721 -1.574 1.00 93.69 72 TYR A O 1
ATOM 555 N N . MET A 1 73 ? -2.396 -7.610 -1.231 1.00 89.38 73 MET A N 1
ATOM 556 C CA . MET A 1 73 ? -0.936 -7.855 -1.219 1.00 89.38 73 MET A CA 1
ATOM 557 C C . MET A 1 73 ? -0.436 -8.924 -0.240 1.00 89.38 73 MET A C 1
ATOM 559 O O . MET A 1 73 ? 0.714 -9.342 -0.312 1.00 89.38 73 MET A O 1
ATOM 563 N N . SER A 1 74 ? -1.280 -9.367 0.684 1.00 84.62 74 SER A N 1
ATOM 564 C CA . SER A 1 74 ? -0.898 -10.336 1.716 1.00 84.62 74 SER A CA 1
ATOM 565 C C . SER A 1 74 ? -1.367 -11.753 1.400 1.00 84.62 74 SER A C 1
ATOM 567 O O . SER A 1 74 ? -0.745 -12.705 1.851 1.00 84.62 74 SER A O 1
ATOM 569 N N . THR A 1 75 ? -2.423 -11.934 0.604 1.00 88.00 75 THR A N 1
ATOM 570 C CA . THR A 1 75 ? -3.023 -13.261 0.388 1.00 88.00 75 THR A CA 1
ATOM 571 C C . THR A 1 75 ? -2.578 -13.856 -0.943 1.00 88.00 75 THR A C 1
ATOM 573 O O . THR A 1 75 ? -2.474 -13.145 -1.939 1.00 88.00 75 THR A O 1
ATOM 576 N N . VAL A 1 76 ? -2.375 -15.176 -0.997 1.00 86.62 76 VAL A N 1
ATOM 577 C CA . VAL A 1 76 ? -1.964 -15.871 -2.234 1.00 86.62 76 VAL A CA 1
ATOM 578 C C . VAL A 1 76 ? -2.968 -15.641 -3.365 1.00 86.62 76 VAL A C 1
ATOM 580 O O . VAL A 1 76 ? -2.571 -15.334 -4.489 1.00 86.62 76 VAL A O 1
ATOM 583 N N . ASN A 1 77 ? -4.265 -15.745 -3.056 1.00 88.44 77 ASN A N 1
ATOM 584 C CA . ASN A 1 77 ? -5.331 -15.496 -4.023 1.00 88.44 77 ASN A CA 1
ATOM 585 C C . ASN A 1 77 ? -5.368 -14.020 -4.426 1.00 88.44 77 ASN A C 1
ATOM 587 O O . ASN A 1 77 ? -5.445 -13.722 -5.613 1.00 88.44 77 ASN A O 1
ATOM 591 N N . GLY A 1 78 ? -5.245 -13.097 -3.469 1.00 90.81 78 GLY A N 1
ATOM 592 C CA . GLY A 1 78 ? -5.225 -11.668 -3.759 1.00 90.81 78 GLY A CA 1
ATOM 593 C C . GLY A 1 78 ? -4.079 -11.285 -4.687 1.00 90.81 78 GLY A C 1
ATOM 594 O O . GLY A 1 78 ? -4.331 -10.706 -5.739 1.00 90.81 78 GLY A O 1
ATOM 595 N N . LEU A 1 79 ? -2.850 -11.699 -4.379 1.00 91.44 79 LEU A N 1
ATOM 596 C CA . LEU A 1 79 ? -1.671 -11.443 -5.212 1.00 91.44 79 LEU A CA 1
ATOM 597 C C . LEU A 1 79 ? -1.842 -11.931 -6.657 1.00 91.44 79 LEU A C 1
ATOM 599 O O . LEU A 1 79 ? -1.427 -11.236 -7.580 1.00 91.44 79 LEU A O 1
ATOM 603 N N . SER A 1 80 ? -2.522 -13.064 -6.871 1.00 91.00 80 SER A N 1
ATOM 604 C CA . SER A 1 80 ? -2.799 -13.571 -8.224 1.00 91.00 80 SER A CA 1
ATOM 605 C C . SER A 1 80 ? -3.780 -12.707 -9.031 1.00 91.00 80 SER A C 1
ATOM 607 O O . SER A 1 80 ? -3.748 -12.725 -10.259 1.00 91.00 80 SER A O 1
ATOM 609 N N . THR A 1 81 ? -4.635 -11.924 -8.363 1.00 92.31 81 THR A N 1
ATOM 610 C CA . THR A 1 81 ? -5.609 -11.039 -9.029 1.00 92.31 81 THR A CA 1
ATOM 611 C C . THR A 1 81 ? -5.016 -9.693 -9.431 1.00 92.31 81 THR A C 1
ATOM 613 O O . THR A 1 81 ? -5.433 -9.122 -10.445 1.00 92.31 81 THR A O 1
ATOM 616 N N . ILE A 1 82 ? -4.018 -9.211 -8.677 1.00 93.75 82 ILE A N 1
ATOM 617 C CA . ILE A 1 82 ? -3.441 -7.869 -8.817 1.00 93.75 82 ILE A CA 1
ATOM 618 C C . ILE A 1 82 ? -3.020 -7.564 -10.267 1.00 93.75 82 ILE A C 1
ATOM 620 O O . ILE A 1 82 ? -3.504 -6.565 -10.793 1.00 93.75 82 ILE A O 1
ATOM 624 N N . PRO A 1 83 ? -2.256 -8.413 -10.990 1.00 92.38 83 PRO A N 1
ATOM 625 C CA . PRO A 1 83 ? -1.806 -8.087 -12.352 1.00 92.38 83 PRO A CA 1
ATOM 626 C C . PRO A 1 83 ? -2.927 -7.750 -13.346 1.00 92.38 83 PRO A C 1
ATOM 628 O O . PRO A 1 83 ? -2.705 -7.056 -14.336 1.00 92.38 83 PRO A O 1
ATOM 631 N N . THR A 1 84 ? -4.143 -8.228 -13.079 1.00 92.88 84 THR A N 1
ATOM 632 C CA . THR A 1 84 ? -5.319 -8.028 -13.936 1.00 92.88 84 THR A CA 1
ATOM 633 C C . THR A 1 84 ? -6.368 -7.090 -13.342 1.00 92.88 84 THR A C 1
ATOM 635 O O . THR A 1 84 ? -7.391 -6.854 -13.980 1.00 92.88 84 THR A O 1
ATOM 638 N N . LEU A 1 85 ? -6.129 -6.515 -12.158 1.00 93.44 85 LEU A N 1
ATOM 639 C CA . LEU A 1 85 ? -7.131 -5.757 -11.399 1.00 93.44 85 LEU A CA 1
ATOM 640 C C . LEU A 1 85 ? -7.691 -4.545 -12.162 1.00 93.44 85 LEU A C 1
ATOM 642 O O . LEU A 1 85 ? -8.842 -4.143 -11.974 1.00 93.44 85 LEU A O 1
ATOM 646 N N . TYR A 1 86 ? -6.877 -3.972 -13.048 1.00 92.75 86 TYR A N 1
ATOM 647 C CA . TYR A 1 86 ? -7.209 -2.796 -13.854 1.00 92.75 86 TYR A CA 1
ATOM 648 C C . TYR A 1 86 ? -7.543 -3.114 -15.314 1.00 92.75 86 TYR A C 1
ATOM 650 O O . TYR A 1 86 ? -7.841 -2.201 -16.092 1.00 92.75 86 TYR A O 1
ATOM 658 N N . ALA A 1 87 ? -7.553 -4.392 -15.692 1.00 91.31 87 ALA A N 1
ATOM 659 C CA . ALA A 1 87 ? -7.933 -4.809 -17.030 1.00 91.31 87 ALA A CA 1
ATOM 660 C C . ALA A 1 87 ? -9.440 -4.571 -17.293 1.00 91.31 87 ALA A C 1
ATOM 662 O O . ALA A 1 87 ? -10.255 -4.610 -16.369 1.00 91.31 87 ALA A O 1
ATOM 663 N N . PRO A 1 88 ? -9.843 -4.319 -18.554 1.00 90.75 88 PRO A N 1
ATOM 664 C CA . PRO A 1 88 ? -8.991 -4.133 -19.733 1.00 90.75 88 PRO A CA 1
ATOM 665 C C . PRO A 1 88 ? -8.446 -2.699 -19.886 1.00 90.75 88 PRO A C 1
ATOM 667 O O . PRO A 1 88 ? -7.781 -2.413 -20.874 1.00 90.75 88 PRO A O 1
ATOM 670 N N . LYS A 1 89 ? -8.749 -1.781 -18.956 1.00 88.50 89 LYS A N 1
ATOM 671 C CA . LYS A 1 89 ? -8.423 -0.350 -19.098 1.00 88.50 89 LYS A CA 1
ATOM 672 C C . LYS A 1 89 ? -6.923 -0.075 -19.025 1.00 88.50 89 LYS A C 1
ATOM 674 O O . LYS A 1 89 ? -6.418 0.700 -19.826 1.00 88.50 89 LYS A O 1
ATOM 679 N N . ILE A 1 90 ? -6.227 -0.733 -18.101 1.00 88.12 90 ILE A N 1
ATOM 680 C CA . ILE A 1 90 ? -4.769 -0.870 -18.128 1.00 88.12 90 ILE A CA 1
ATOM 681 C C . ILE A 1 90 ? -4.486 -2.325 -18.471 1.00 88.12 90 ILE A C 1
ATOM 683 O O . ILE A 1 90 ? -4.950 -3.240 -17.787 1.00 88.12 90 ILE A O 1
ATOM 687 N N . SER A 1 91 ? -3.785 -2.532 -19.584 1.00 86.00 91 SER A N 1
ATOM 688 C CA . SER A 1 91 ? -3.424 -3.871 -20.044 1.00 86.00 91 SER A CA 1
ATOM 689 C C . SER A 1 91 ? -2.504 -4.552 -19.037 1.00 86.00 91 SER A C 1
ATOM 691 O O . SER A 1 91 ? -1.710 -3.887 -18.370 1.00 86.00 91 SER A O 1
ATOM 693 N N . ASN A 1 92 ? -2.587 -5.883 -18.955 1.00 84.19 92 ASN A N 1
ATOM 694 C CA . ASN A 1 92 ? -1.661 -6.641 -18.124 1.00 84.19 92 ASN A CA 1
ATOM 695 C C . ASN A 1 92 ? -0.219 -6.327 -18.547 1.00 84.19 92 ASN A C 1
ATOM 697 O O . ASN A 1 92 ? 0.115 -6.342 -19.733 1.00 84.19 92 ASN A O 1
ATOM 701 N N . ASN A 1 93 ? 0.619 -6.042 -17.561 1.00 85.44 93 ASN A N 1
ATOM 702 C CA . ASN A 1 93 ? 1.984 -5.605 -17.756 1.00 85.44 93 ASN A CA 1
ATOM 703 C C . ASN A 1 93 ? 2.951 -6.661 -17.211 1.00 85.44 93 ASN A C 1
ATOM 705 O O . ASN A 1 93 ? 2.762 -7.186 -16.111 1.00 85.44 93 ASN A O 1
ATOM 709 N N . ILE A 1 94 ? 3.999 -6.972 -17.977 1.00 85.56 94 ILE A N 1
ATOM 710 C CA . ILE A 1 94 ? 4.953 -8.025 -17.614 1.00 85.56 94 ILE A CA 1
ATOM 711 C C . ILE A 1 94 ? 5.748 -7.690 -16.343 1.00 85.56 94 ILE A C 1
ATOM 713 O O . ILE A 1 94 ? 6.017 -8.596 -15.560 1.00 85.56 94 ILE A O 1
ATOM 717 N N . LEU A 1 95 ? 6.064 -6.412 -16.092 1.00 85.50 95 LEU A N 1
ATOM 718 C CA . LEU A 1 95 ? 6.750 -5.971 -14.871 1.00 85.50 95 LEU A CA 1
ATOM 719 C C . LEU A 1 95 ? 5.835 -6.101 -13.655 1.00 85.50 95 LEU A C 1
ATOM 721 O O . LEU A 1 95 ? 6.254 -6.627 -12.628 1.00 85.50 95 LEU A O 1
ATOM 725 N N . VAL A 1 96 ? 4.568 -5.700 -13.795 1.00 88.81 96 VAL A N 1
ATOM 726 C CA . VAL A 1 96 ? 3.551 -5.868 -12.744 1.00 88.81 96 VAL A CA 1
ATOM 727 C C . VAL A 1 96 ? 3.365 -7.352 -12.423 1.00 88.81 96 VAL A C 1
ATOM 729 O O . VAL A 1 96 ? 3.434 -7.752 -11.263 1.00 88.81 96 VAL A O 1
ATOM 732 N N . SER A 1 97 ? 3.199 -8.192 -13.449 1.00 89.44 97 SER A N 1
ATOM 733 C CA . SER A 1 97 ? 3.093 -9.645 -13.280 1.00 89.44 97 SER A CA 1
ATOM 734 C C . SER A 1 97 ? 4.334 -10.233 -12.603 1.00 89.44 97 SER A C 1
ATOM 736 O O . SER A 1 97 ? 4.205 -11.027 -11.674 1.00 89.44 97 SER A O 1
ATOM 738 N N . ALA A 1 98 ? 5.537 -9.843 -13.038 1.00 84.44 98 ALA A N 1
ATOM 739 C CA . ALA A 1 98 ? 6.785 -10.317 -12.450 1.00 84.44 98 ALA A CA 1
ATOM 740 C C . ALA A 1 98 ? 6.864 -9.971 -10.957 1.00 84.44 98 ALA A C 1
ATOM 742 O O . ALA A 1 98 ? 7.093 -10.870 -10.154 1.00 84.44 98 ALA A O 1
ATOM 743 N N . LEU A 1 99 ? 6.587 -8.718 -10.586 1.00 83.50 99 LEU A N 1
ATOM 744 C CA . LEU A 1 99 ? 6.606 -8.253 -9.199 1.00 83.50 99 LEU A CA 1
ATOM 745 C C . LEU A 1 99 ? 5.670 -9.061 -8.292 1.00 83.50 99 LEU A C 1
ATOM 747 O O . LEU A 1 99 ? 6.084 -9.551 -7.241 1.00 83.50 99 LEU A O 1
ATOM 751 N N . PHE A 1 100 ? 4.403 -9.209 -8.682 1.00 87.69 100 PHE A N 1
ATOM 752 C CA . PHE A 1 100 ? 3.418 -9.848 -7.809 1.00 87.69 100 PHE A CA 1
ATOM 753 C C . PHE A 1 100 ? 3.556 -11.372 -7.767 1.00 87.69 100 PHE A C 1
ATOM 755 O O . PHE A 1 100 ? 3.312 -11.964 -6.717 1.00 87.69 100 PHE A O 1
ATOM 762 N N . ASN A 1 101 ? 4.057 -12.005 -8.834 1.00 85.38 101 ASN A N 1
ATOM 763 C CA . ASN A 1 101 ? 4.457 -13.414 -8.790 1.00 85.38 101 ASN A CA 1
ATOM 764 C C . ASN A 1 101 ? 5.606 -13.634 -7.793 1.00 85.38 101 ASN A C 1
ATOM 766 O O . ASN A 1 101 ? 5.609 -14.612 -7.048 1.00 85.38 101 ASN A O 1
ATOM 770 N N . THR A 1 102 ? 6.564 -12.707 -7.732 1.00 79.88 102 THR A N 1
ATOM 771 C CA . THR A 1 102 ? 7.656 -12.740 -6.751 1.00 79.88 102 THR A CA 1
ATOM 772 C C . THR A 1 102 ? 7.143 -12.609 -5.328 1.00 79.88 102 THR A C 1
ATOM 774 O O . THR A 1 102 ? 7.473 -13.437 -4.479 1.00 79.88 102 THR A O 1
ATOM 777 N N . MET A 1 103 ? 6.280 -11.625 -5.072 1.00 83.12 103 MET A N 1
ATOM 778 C CA . MET A 1 103 ? 5.646 -11.472 -3.762 1.00 83.12 103 MET A CA 1
ATOM 779 C C . MET A 1 103 ? 4.841 -12.716 -3.373 1.00 83.12 103 MET A C 1
ATOM 781 O O . MET A 1 103 ? 4.866 -13.127 -2.214 1.00 83.12 103 MET A O 1
ATOM 785 N N . GLN A 1 104 ? 4.175 -13.371 -4.326 1.00 86.44 104 GLN A N 1
ATOM 786 C CA . GLN A 1 104 ? 3.434 -14.608 -4.075 1.00 86.44 104 GLN A CA 1
ATOM 787 C C . GLN A 1 104 ? 4.346 -15.745 -3.591 1.00 86.44 104 GLN A C 1
ATOM 789 O O . GLN A 1 104 ? 4.003 -16.433 -2.629 1.00 86.44 104 GLN A O 1
ATOM 794 N N . LEU A 1 105 ? 5.530 -15.909 -4.190 1.00 82.44 105 LEU A N 1
ATOM 795 C CA . LEU A 1 105 ? 6.493 -16.943 -3.786 1.00 82.44 105 LEU A CA 1
ATOM 796 C C . LEU A 1 105 ? 6.981 -16.770 -2.343 1.00 82.44 105 LEU A C 1
ATOM 798 O O . LEU A 1 105 ? 7.183 -17.767 -1.650 1.00 82.44 105 LEU A O 1
ATOM 802 N N . VAL A 1 106 ? 7.144 -15.525 -1.888 1.00 79.88 106 VAL A N 1
ATOM 803 C CA . VAL A 1 106 ? 7.589 -15.216 -0.519 1.00 79.88 106 VAL A CA 1
ATOM 804 C C . VAL A 1 106 ? 6.429 -15.306 0.478 1.00 79.88 106 VAL A C 1
ATOM 806 O O . VAL A 1 106 ? 6.604 -15.770 1.601 1.00 79.88 106 VAL A O 1
ATOM 809 N N . THR A 1 107 ? 5.219 -14.910 0.077 1.00 83.38 107 THR A N 1
ATOM 810 C CA . THR A 1 107 ? 4.046 -14.851 0.971 1.00 83.38 107 THR A CA 1
ATOM 811 C C . THR A 1 107 ? 3.322 -16.187 1.142 1.00 83.38 107 THR A C 1
ATOM 813 O O . THR A 1 107 ? 2.697 -16.401 2.184 1.00 83.38 107 THR A O 1
ATOM 816 N N . GLN A 1 108 ? 3.427 -17.117 0.181 1.00 85.19 108 GLN A N 1
ATOM 817 C CA . GLN A 1 108 ? 2.681 -18.387 0.194 1.00 85.19 108 GLN A CA 1
ATOM 818 C C . GLN A 1 108 ? 2.891 -19.224 1.463 1.00 85.19 108 GLN A C 1
ATOM 820 O O . GLN A 1 108 ? 1.959 -19.870 1.942 1.00 85.19 108 GLN A O 1
ATOM 825 N N . GLN A 1 109 ? 4.091 -19.181 2.045 1.00 85.00 109 GLN A N 1
ATOM 826 C CA . GLN A 1 109 ? 4.420 -19.943 3.251 1.00 85.00 109 GLN A CA 1
ATOM 827 C C . GLN A 1 109 ? 3.746 -19.386 4.514 1.00 85.00 109 GLN A C 1
ATOM 829 O O . GLN A 1 109 ? 3.538 -20.123 5.476 1.00 85.00 109 GLN A O 1
ATOM 834 N N . HIS A 1 110 ? 3.380 -18.100 4.515 1.00 87.75 110 HIS A N 1
ATOM 835 C CA . HIS A 1 110 ? 2.869 -17.406 5.698 1.00 87.75 110 HIS A CA 1
ATOM 836 C C . HIS A 1 110 ? 1.349 -17.524 5.868 1.00 87.75 110 HIS A C 1
ATOM 838 O O . HIS A 1 110 ? 0.848 -17.285 6.965 1.00 87.75 110 HIS A O 1
ATOM 844 N N . LYS A 1 111 ? 0.616 -17.926 4.816 1.00 89.81 111 LYS A N 1
ATOM 845 C CA . LYS A 1 111 ? -0.846 -18.149 4.843 1.00 89.81 111 LYS A CA 1
ATOM 846 C C . LYS A 1 111 ? -1.634 -16.978 5.453 1.00 89.81 111 LYS A C 1
ATOM 848 O O . LYS A 1 111 ? -2.549 -17.172 6.257 1.00 89.81 111 LYS A O 1
ATOM 853 N N . TYR A 1 112 ? -1.253 -15.754 5.095 1.00 93.75 112 TYR A N 1
ATOM 854 C CA . TYR A 1 112 ? -1.951 -14.549 5.537 1.00 93.75 112 TYR A CA 1
ATOM 855 C C . TYR A 1 112 ? -3.435 -14.603 5.177 1.00 93.75 112 TYR A C 1
ATOM 857 O O . TYR A 1 112 ? -3.804 -14.994 4.067 1.00 93.75 112 TYR A O 1
ATOM 865 N N . THR A 1 113 ? -4.270 -14.193 6.127 1.00 94.00 113 THR A N 1
ATOM 866 C CA . THR A 1 113 ? -5.729 -14.256 6.030 1.00 94.00 113 THR A CA 1
ATOM 867 C C . THR A 1 113 ? -6.332 -12.932 6.505 1.00 94.00 113 THR A C 1
ATOM 869 O O . THR A 1 113 ? -5.941 -12.441 7.569 1.00 94.00 113 THR A O 1
ATOM 872 N N . PRO A 1 114 ? -7.277 -12.327 5.760 1.00 93.44 114 PRO A N 1
ATOM 873 C CA . PRO A 1 114 ? -7.925 -11.096 6.190 1.00 93.44 114 PRO A CA 1
ATOM 874 C C . PRO A 1 114 ? -8.693 -11.300 7.498 1.00 93.44 114 PRO A C 1
ATOM 876 O O . PRO A 1 114 ? -9.428 -12.271 7.649 1.00 93.44 114 PRO A O 1
ATOM 879 N N . ILE A 1 115 ? -8.591 -10.332 8.409 1.00 92.06 115 ILE A N 1
ATOM 880 C CA . ILE A 1 115 ? -9.310 -10.327 9.698 1.00 92.06 115 ILE A CA 1
ATOM 881 C C . ILE A 1 115 ? -10.831 -10.179 9.564 1.00 92.06 115 ILE A C 1
ATOM 883 O O . ILE A 1 115 ? -11.547 -10.347 10.539 1.00 92.06 115 ILE A O 1
ATOM 887 N N . SER A 1 116 ? -11.323 -9.810 8.380 1.00 86.69 116 SER A N 1
ATOM 888 C CA . SER A 1 116 ? -12.747 -9.705 8.076 1.00 86.69 116 SER A CA 1
ATOM 889 C C . SER A 1 116 ? -12.987 -9.949 6.589 1.00 86.69 116 SER A C 1
ATOM 891 O O . SER A 1 116 ? -12.238 -9.457 5.736 1.00 86.69 116 SER A O 1
ATOM 893 N N . GLN A 1 117 ? -14.061 -10.683 6.297 1.00 81.75 117 GLN A N 1
ATOM 894 C CA . GLN A 1 117 ? -14.513 -11.044 4.950 1.00 81.75 117 GLN A CA 1
ATOM 895 C C . GLN A 1 117 ? -15.518 -10.036 4.370 1.00 81.75 117 GLN A C 1
ATOM 897 O O . GLN A 1 117 ? -16.207 -10.346 3.398 1.00 81.75 117 GLN A O 1
ATOM 902 N N . THR A 1 118 ? -15.642 -8.836 4.954 1.00 86.50 118 THR A N 1
ATOM 903 C CA . THR A 1 118 ? -16.512 -7.800 4.387 1.00 86.50 118 THR A CA 1
ATOM 904 C C . THR A 1 118 ? -16.109 -7.492 2.942 1.00 86.50 118 THR A C 1
ATOM 906 O O . THR A 1 118 ? -14.918 -7.286 2.670 1.00 86.50 118 THR A O 1
ATOM 909 N N . PRO A 1 119 ? -17.073 -7.465 2.001 1.00 91.38 119 PRO A N 1
ATOM 910 C CA . PRO A 1 119 ? -16.783 -7.114 0.620 1.00 91.38 119 PRO A CA 1
ATOM 911 C C . PRO A 1 119 ? -16.274 -5.674 0.547 1.00 91.38 119 PRO A C 1
ATOM 913 O O . PRO A 1 119 ? -16.717 -4.809 1.305 1.00 91.38 119 PRO A O 1
ATOM 916 N N . GLY A 1 120 ? -15.325 -5.430 -0.355 1.00 92.88 120 GLY A N 1
ATOM 917 C CA . GLY A 1 120 ? -14.852 -4.080 -0.632 1.00 92.88 120 GLY A CA 1
ATOM 918 C C . GLY A 1 120 ? -15.931 -3.267 -1.338 1.00 92.88 120 GLY A C 1
ATOM 919 O O . GLY A 1 120 ? -16.772 -3.823 -2.049 1.00 92.88 120 GLY A O 1
ATOM 920 N N . TYR A 1 121 ? -15.910 -1.950 -1.159 1.00 94.62 121 TYR A N 1
ATOM 921 C CA . TYR A 1 121 ? -16.745 -1.072 -1.970 1.00 94.62 121 TYR A CA 1
ATOM 922 C C . TYR A 1 121 ? -16.156 -0.946 -3.379 1.00 94.62 121 TYR A C 1
ATOM 924 O O . TYR A 1 121 ? -14.948 -1.086 -3.582 1.00 94.62 121 TYR A O 1
ATOM 932 N N . SER A 1 122 ? -17.012 -0.674 -4.362 1.00 94.38 122 SER A N 1
ATOM 933 C CA . SER A 1 122 ? -16.580 -0.561 -5.753 1.00 94.38 122 SER A CA 1
ATOM 934 C C . SER A 1 122 ? -15.851 0.753 -6.012 1.00 94.38 122 SER A C 1
ATOM 936 O O . SER A 1 122 ? -16.450 1.826 -5.930 1.00 94.38 122 SER A O 1
ATOM 938 N N . GLY A 1 123 ? -14.572 0.666 -6.372 1.00 88.75 123 GLY A N 1
ATOM 939 C CA . GLY A 1 123 ? -13.779 1.818 -6.783 1.00 88.75 123 GLY A CA 1
ATOM 940 C C . GLY A 1 123 ? -14.130 2.299 -8.189 1.00 88.75 123 GLY A C 1
ATOM 941 O O . GLY A 1 123 ? -14.425 1.505 -9.090 1.00 88.75 123 GLY A O 1
ATOM 942 N N . SER A 1 124 ? -14.037 3.605 -8.426 1.00 87.06 124 SER A N 1
ATOM 943 C CA . SER A 1 124 ? -14.114 4.167 -9.776 1.00 87.06 124 SER A CA 1
ATOM 944 C C . SER A 1 124 ? -12.737 4.187 -10.427 1.00 87.06 124 SER A C 1
ATOM 946 O O . SER A 1 124 ? -11.742 4.519 -9.795 1.00 87.06 124 SER A O 1
ATOM 948 N N . PHE A 1 125 ? -12.658 3.864 -11.713 1.00 84.31 125 PHE A N 1
ATOM 949 C CA . PHE A 1 125 ? -11.420 4.031 -12.477 1.00 84.31 125 PHE A CA 1
ATOM 950 C C . PHE A 1 125 ? -11.185 5.514 -12.787 1.00 84.31 125 PHE A C 1
ATOM 952 O O . PHE A 1 125 ? -12.152 6.192 -13.133 1.00 84.31 125 PHE A O 1
ATOM 959 N N . GLU A 1 126 ? -9.941 5.994 -12.747 1.00 72.25 126 GLU A N 1
ATOM 960 C CA . GLU A 1 126 ? -9.614 7.386 -13.090 1.00 72.25 126 GLU A CA 1
ATOM 961 C C . GLU A 1 126 ? -9.092 7.446 -14.537 1.00 72.25 126 GLU A C 1
ATOM 963 O O . GLU A 1 126 ? -7.938 7.101 -14.784 1.00 72.25 126 GLU A O 1
ATOM 968 N N . PRO A 1 127 ? -9.908 7.819 -15.541 1.00 54.44 127 PRO A N 1
ATOM 969 C CA . PRO A 1 127 ? -9.638 7.368 -16.906 1.00 54.44 127 PRO A CA 1
ATOM 970 C C . PRO A 1 127 ? -8.662 8.216 -17.732 1.00 54.44 127 PRO A C 1
ATOM 972 O O . PRO A 1 127 ? -8.340 7.782 -18.833 1.00 54.44 127 PRO A O 1
ATOM 975 N N . SER A 1 128 ? -8.244 9.424 -17.317 1.00 53.25 128 SER A N 1
ATOM 976 C CA . SER A 1 128 ? -7.657 10.345 -18.319 1.00 53.25 128 SER A CA 1
ATOM 977 C C . SER A 1 128 ? -6.733 11.480 -17.862 1.00 53.25 128 SER A C 1
ATOM 979 O O . SER A 1 128 ? -6.333 12.275 -18.709 1.00 53.25 128 SER A O 1
ATOM 981 N N . LYS A 1 129 ? -6.359 11.602 -16.580 1.00 55.91 129 LYS A N 1
ATOM 982 C CA . LYS A 1 129 ? -5.591 12.782 -16.111 1.00 55.91 129 LYS A CA 1
ATOM 983 C C . LYS A 1 129 ? -4.316 12.492 -15.327 1.00 55.91 129 LYS A C 1
ATOM 985 O O . LYS A 1 129 ? -3.577 13.425 -15.042 1.00 55.91 129 LYS A O 1
ATOM 990 N N . LEU A 1 130 ? -4.040 11.244 -14.958 1.00 61.84 130 LEU A N 1
ATOM 991 C CA . LEU A 1 130 ? -2.905 10.946 -14.079 1.00 61.84 130 LEU A CA 1
ATOM 992 C C . LEU A 1 130 ? -1.558 11.181 -14.771 1.00 61.84 130 LEU A C 1
ATOM 994 O O . LEU A 1 130 ? -0.723 11.871 -14.201 1.00 61.84 130 LEU A O 1
ATOM 998 N N . SER A 1 131 ? -1.377 10.723 -16.013 1.00 60.47 131 SER A N 1
ATOM 999 C CA . SER A 1 131 ? -0.144 10.956 -16.780 1.00 60.47 131 SER A CA 1
ATOM 1000 C C . SER A 1 131 ? 0.093 12.435 -17.111 1.00 60.47 131 SER A C 1
ATOM 1002 O O . SER A 1 131 ? 1.225 12.902 -17.032 1.00 60.47 131 SER A O 1
ATOM 1004 N N . GLN A 1 132 ? -0.969 13.203 -17.389 1.00 62.91 132 GLN A N 1
ATOM 1005 C CA . GLN A 1 132 ? -0.889 14.664 -17.554 1.00 62.91 132 GLN A CA 1
ATOM 1006 C C . GLN A 1 132 ? -0.461 15.356 -16.249 1.00 62.91 132 GLN A C 1
ATOM 1008 O O . GLN A 1 132 ? 0.435 16.196 -16.262 1.00 62.91 132 GLN A O 1
ATOM 1013 N N . LYS A 1 133 ? -1.025 14.930 -15.111 1.00 66.81 133 LYS A N 1
ATOM 1014 C CA . LYS A 1 133 ? -0.702 15.460 -13.778 1.00 66.81 133 LYS A CA 1
ATOM 1015 C C . LYS A 1 133 ? 0.712 15.132 -13.299 1.00 66.81 133 LYS A C 1
ATOM 1017 O O . LYS A 1 133 ? 1.207 15.843 -12.431 1.00 66.81 133 LYS A O 1
ATOM 1022 N N . ILE A 1 134 ? 1.373 14.093 -13.829 1.00 73.06 134 ILE A N 1
ATOM 1023 C CA . ILE A 1 134 ? 2.767 13.783 -13.455 1.00 73.06 134 ILE A CA 1
ATOM 1024 C C . ILE A 1 134 ? 3.665 14.990 -13.723 1.00 73.06 134 ILE A C 1
ATOM 1026 O O . ILE A 1 134 ? 4.459 15.366 -12.867 1.00 73.06 134 ILE A O 1
ATOM 1030 N N . ASN A 1 135 ? 3.531 15.608 -14.897 1.00 69.75 135 ASN A N 1
ATOM 1031 C CA . ASN A 1 135 ? 4.383 16.731 -15.286 1.00 69.75 135 ASN A CA 1
ATOM 1032 C C . ASN A 1 135 ? 4.013 18.042 -14.586 1.00 69.75 135 ASN A C 1
ATOM 1034 O O . ASN A 1 135 ? 4.823 18.960 -14.542 1.00 69.75 135 ASN A O 1
ATOM 1038 N N . GLU A 1 136 ? 2.815 18.120 -14.013 1.00 72.38 136 GLU A N 1
ATOM 1039 C CA . GLU A 1 136 ? 2.351 19.267 -13.228 1.00 72.38 136 GLU A CA 1
ATOM 1040 C C . GLU A 1 136 ? 2.720 19.140 -11.738 1.00 72.38 136 GLU A C 1
ATOM 1042 O O . GLU A 1 136 ? 2.599 20.106 -10.986 1.00 72.38 136 GLU A O 1
ATOM 1047 N N . ASN A 1 137 ? 3.167 17.959 -11.291 1.00 74.81 137 ASN A N 1
ATOM 1048 C CA . ASN A 1 137 ? 3.450 17.665 -9.890 1.00 74.81 137 ASN A CA 1
ATOM 1049 C C . ASN A 1 137 ? 4.819 16.986 -9.725 1.00 74.81 137 ASN A C 1
ATOM 1051 O O . ASN A 1 137 ? 4.943 15.760 -9.740 1.00 74.81 137 ASN A O 1
ATOM 1055 N N . GLU A 1 138 ? 5.849 17.802 -9.489 1.00 76.94 138 GLU A N 1
ATOM 1056 C CA . GLU A 1 138 ? 7.233 17.343 -9.293 1.00 76.94 138 GLU A CA 1
ATOM 1057 C C . GLU A 1 138 ? 7.392 16.358 -8.124 1.00 76.94 138 GLU A C 1
ATOM 1059 O O . GLU A 1 138 ? 8.229 15.458 -8.184 1.00 76.94 138 GLU A O 1
ATOM 1064 N N . PHE A 1 139 ? 6.563 16.464 -7.078 1.00 73.69 139 PHE A N 1
ATOM 1065 C CA . PHE A 1 139 ? 6.575 15.493 -5.983 1.00 73.69 139 PHE A CA 1
ATOM 1066 C C . PHE A 1 139 ? 6.079 14.121 -6.451 1.00 73.69 139 PHE A C 1
ATOM 1068 O O . PHE A 1 139 ? 6.740 13.114 -6.209 1.00 73.69 139 PHE A O 1
ATOM 1075 N N . LEU A 1 140 ? 4.945 14.078 -7.158 1.00 74.12 140 LEU A N 1
ATOM 1076 C CA . LEU A 1 140 ? 4.404 12.842 -7.724 1.00 74.12 140 LEU A CA 1
ATOM 1077 C C . LEU A 1 140 ? 5.396 12.214 -8.708 1.00 74.12 140 LEU A C 1
ATOM 1079 O O . LEU A 1 140 ? 5.605 11.005 -8.684 1.00 74.12 140 LEU A O 1
ATOM 1083 N N . LYS A 1 141 ? 6.050 13.032 -9.533 1.00 79.69 141 LYS A N 1
ATOM 1084 C CA . LYS A 1 141 ? 7.093 12.587 -10.458 1.00 79.69 141 LYS A CA 1
ATOM 1085 C C . LYS A 1 141 ? 8.280 11.955 -9.729 1.00 79.69 141 LYS A C 1
ATOM 1087 O O . LYS A 1 141 ? 8.654 10.833 -10.058 1.00 79.69 141 LYS A O 1
ATOM 1092 N N . ALA A 1 142 ? 8.833 12.625 -8.716 1.00 79.62 142 ALA A N 1
ATOM 1093 C CA . ALA A 1 142 ? 9.934 12.092 -7.911 1.00 79.62 142 ALA A CA 1
ATOM 1094 C C . ALA A 1 142 ? 9.546 10.799 -7.172 1.00 79.62 142 ALA A C 1
ATOM 1096 O O . ALA A 1 142 ? 10.334 9.851 -7.115 1.00 79.62 142 ALA A O 1
ATOM 1097 N N . TYR A 1 143 ? 8.318 10.740 -6.651 1.00 79.50 143 TYR A N 1
ATOM 1098 C CA . TYR A 1 143 ? 7.769 9.552 -6.006 1.00 79.50 143 TYR A CA 1
ATOM 1099 C C . TYR A 1 143 ? 7.674 8.375 -6.986 1.00 79.50 143 TYR A C 1
ATOM 1101 O O . TYR A 1 143 ? 8.212 7.308 -6.711 1.00 79.50 143 TYR A O 1
ATOM 1109 N N . LEU A 1 144 ? 7.090 8.582 -8.170 1.00 79.81 144 LEU A N 1
ATOM 1110 C CA . LEU A 1 144 ? 6.975 7.549 -9.205 1.00 79.81 144 LEU A CA 1
ATOM 1111 C C . LEU A 1 144 ? 8.329 7.051 -9.697 1.00 79.81 144 LEU A C 1
ATOM 1113 O O . LEU A 1 144 ? 8.487 5.849 -9.890 1.00 79.81 144 LEU A O 1
ATOM 1117 N N . ILE A 1 145 ? 9.294 7.955 -9.886 1.00 81.06 145 ILE A N 1
ATOM 1118 C CA . ILE A 1 145 ? 10.673 7.593 -10.226 1.00 81.06 145 ILE A CA 1
ATOM 1119 C C . ILE A 1 145 ? 11.235 6.652 -9.158 1.00 81.06 145 ILE A C 1
ATOM 1121 O O . ILE A 1 145 ? 11.714 5.571 -9.486 1.00 81.06 145 ILE A O 1
ATOM 1125 N N . THR A 1 146 ? 11.128 7.036 -7.886 1.00 80.00 146 THR A N 1
ATOM 1126 C CA . THR A 1 146 ? 11.671 6.259 -6.764 1.00 80.00 146 THR A CA 1
ATOM 1127 C C . THR A 1 146 ? 11.014 4.881 -6.662 1.00 80.00 146 THR A C 1
ATOM 1129 O O . THR A 1 146 ? 11.713 3.870 -6.585 1.00 80.00 146 THR A O 1
ATOM 1132 N N . GLU A 1 147 ? 9.683 4.819 -6.715 1.00 80.88 147 GLU A N 1
ATOM 1133 C CA . GLU A 1 147 ? 8.933 3.566 -6.597 1.00 80.88 147 GLU A CA 1
ATOM 1134 C C . GLU A 1 147 ? 9.179 2.649 -7.797 1.00 80.88 147 GLU A C 1
ATOM 1136 O O . GLU A 1 147 ? 9.545 1.489 -7.622 1.00 80.88 147 GLU A O 1
ATOM 1141 N N . CYS A 1 148 ? 9.075 3.159 -9.029 1.00 81.69 148 CYS A N 1
ATOM 1142 C CA . CYS A 1 148 ? 9.310 2.346 -10.224 1.00 81.69 148 CYS A CA 1
ATOM 1143 C C . CYS A 1 148 ? 10.748 1.817 -10.272 1.00 81.69 148 CYS A C 1
ATOM 1145 O O . CYS A 1 148 ? 10.938 0.630 -10.538 1.00 81.69 148 CYS A O 1
ATOM 1147 N N . SER A 1 149 ? 11.752 2.651 -9.969 1.00 79.12 149 SER A N 1
ATOM 1148 C CA . SER A 1 149 ? 13.152 2.213 -9.900 1.00 79.12 149 SER A CA 1
ATOM 1149 C C . SER A 1 149 ? 13.355 1.131 -8.841 1.00 79.12 149 SER A C 1
ATOM 1151 O O . SER A 1 149 ? 13.990 0.116 -9.125 1.00 79.12 149 SER A O 1
ATOM 1153 N N . THR A 1 150 ? 12.763 1.295 -7.654 1.00 76.44 150 THR A N 1
ATOM 1154 C CA . THR A 1 150 ? 12.850 0.303 -6.569 1.00 76.44 150 THR A CA 1
ATOM 1155 C C . THR A 1 150 ? 12.207 -1.022 -6.972 1.00 76.44 150 THR A C 1
ATOM 1157 O O . THR A 1 150 ? 12.790 -2.083 -6.764 1.00 76.44 150 THR A O 1
ATOM 1160 N N . LEU A 1 151 ? 11.030 -0.991 -7.600 1.00 77.19 151 LEU A N 1
ATOM 1161 C CA . LEU A 1 151 ? 10.338 -2.200 -8.049 1.00 77.19 151 LEU A CA 1
ATOM 1162 C C . LEU A 1 151 ? 11.112 -2.938 -9.144 1.00 77.19 151 LEU A C 1
ATOM 1164 O O . LEU A 1 151 ? 11.247 -4.160 -9.088 1.00 77.19 151 LEU A O 1
ATOM 1168 N N . ILE A 1 152 ? 11.644 -2.209 -10.124 1.00 77.56 152 ILE A N 1
ATOM 1169 C CA . ILE A 1 152 ? 12.462 -2.787 -11.196 1.00 77.56 152 ILE A CA 1
ATOM 1170 C C . ILE A 1 152 ? 13.743 -3.399 -10.615 1.00 77.56 152 ILE A C 1
ATOM 1172 O O . ILE A 1 152 ? 14.119 -4.506 -11.002 1.00 77.56 152 ILE A O 1
ATOM 1176 N N . TYR A 1 153 ? 14.352 -2.736 -9.630 1.00 76.31 153 TYR A N 1
ATOM 1177 C CA . TYR A 1 153 ? 15.491 -3.267 -8.891 1.00 76.31 153 TYR A CA 1
ATOM 1178 C C . TYR A 1 153 ? 15.145 -4.568 -8.150 1.00 76.31 153 TYR A C 1
ATOM 1180 O O . TYR A 1 153 ? 15.843 -5.562 -8.321 1.00 76.31 153 TYR A O 1
ATOM 1188 N N . LEU A 1 154 ? 14.031 -4.626 -7.412 1.00 73.25 154 LEU A N 1
ATOM 1189 C CA . LEU A 1 154 ? 13.594 -5.849 -6.721 1.00 73.25 154 LEU A CA 1
ATOM 1190 C C . LEU A 1 154 ? 13.340 -7.017 -7.686 1.00 73.25 154 LEU A C 1
ATOM 1192 O O . LEU A 1 154 ? 13.701 -8.158 -7.390 1.00 73.25 154 LEU A O 1
ATOM 1196 N N . ILE A 1 155 ? 12.747 -6.744 -8.854 1.00 74.69 155 ILE A N 1
ATOM 1197 C CA . ILE A 1 155 ? 12.562 -7.758 -9.902 1.00 74.69 155 ILE A CA 1
ATOM 1198 C C . ILE A 1 155 ? 13.922 -8.254 -10.407 1.00 74.69 155 ILE A C 1
ATOM 1200 O O . ILE A 1 155 ? 14.105 -9.457 -10.594 1.00 74.69 155 ILE A O 1
ATOM 1204 N N . TRP A 1 156 ? 14.876 -7.348 -10.622 1.00 74.44 156 TRP A N 1
ATOM 1205 C CA . TRP A 1 156 ? 16.226 -7.698 -11.058 1.00 74.44 156 TRP A CA 1
ATOM 1206 C C . TRP A 1 156 ? 16.961 -8.548 -10.010 1.00 74.44 156 TRP A C 1
ATOM 1208 O O . TRP A 1 156 ? 17.496 -9.605 -10.350 1.00 74.44 156 TRP A O 1
ATOM 1218 N N . LEU A 1 157 ? 16.892 -8.165 -8.732 1.00 69.38 157 LEU A N 1
ATOM 1219 C CA . LEU A 1 157 ? 17.505 -8.893 -7.620 1.00 69.38 157 LEU A CA 1
ATOM 1220 C C . LEU A 1 157 ? 17.016 -10.326 -7.485 1.00 69.38 157 LEU A C 1
ATOM 1222 O O . LEU A 1 157 ? 17.805 -11.266 -7.475 1.00 69.38 157 LEU A O 1
ATOM 1226 N N . GLN A 1 158 ? 15.702 -10.509 -7.418 1.00 69.62 158 GLN A N 1
ATOM 1227 C CA . GLN A 1 158 ? 15.130 -11.840 -7.260 1.00 69.62 158 GLN A CA 1
ATOM 1228 C C . GLN A 1 158 ? 15.530 -12.753 -8.428 1.00 69.62 158 GLN A C 1
ATOM 1230 O O . GLN A 1 158 ? 15.637 -13.972 -8.299 1.00 69.62 158 GLN A O 1
ATOM 1235 N N . LYS A 1 159 ? 15.755 -12.184 -9.610 1.00 70.31 159 LYS A N 1
ATOM 1236 C CA . LYS A 1 159 ? 16.175 -12.948 -10.783 1.00 70.31 159 LYS A CA 1
ATOM 1237 C C . LYS A 1 159 ? 17.647 -13.308 -10.733 1.00 70.31 159 LYS A C 1
ATOM 1239 O O . LYS A 1 159 ? 17.976 -14.411 -11.160 1.00 70.31 159 LYS A O 1
ATOM 1244 N N . LEU A 1 160 ? 18.485 -12.451 -10.154 1.00 67.06 160 LEU A N 1
ATOM 1245 C CA . LEU A 1 160 ? 19.862 -12.792 -9.815 1.00 67.06 160 LEU A CA 1
ATOM 1246 C C . LEU A 1 160 ? 19.922 -13.954 -8.818 1.00 67.06 160 LEU A C 1
ATOM 1248 O O . LEU A 1 160 ? 20.644 -14.913 -9.075 1.00 67.06 160 LEU A O 1
ATOM 1252 N N . GLU A 1 161 ? 19.137 -13.923 -7.737 1.00 64.56 161 GLU A N 1
ATOM 1253 C CA . GLU A 1 161 ? 19.101 -14.999 -6.726 1.00 64.56 161 GLU A CA 1
ATOM 1254 C C . GLU A 1 161 ? 18.718 -16.369 -7.312 1.00 64.56 161 GLU A C 1
ATOM 1256 O O . GLU A 1 161 ? 19.140 -17.411 -6.817 1.00 64.56 161 GLU A O 1
ATOM 1261 N N . ASN A 1 162 ? 17.947 -16.381 -8.404 1.00 65.19 162 ASN A N 1
ATOM 1262 C CA . ASN A 1 162 ? 17.553 -17.603 -9.104 1.00 65.19 162 ASN A CA 1
ATOM 1263 C C . ASN A 1 162 ? 18.620 -18.139 -10.080 1.00 65.19 162 ASN A C 1
ATOM 1265 O O . ASN A 1 162 ? 18.388 -19.173 -10.712 1.00 65.19 162 ASN A O 1
ATOM 1269 N N . ILE A 1 163 ? 19.768 -17.467 -10.240 1.00 63.81 163 ILE A N 1
ATOM 1270 C CA . ILE A 1 163 ? 20.883 -17.971 -11.049 1.00 63.81 163 ILE A CA 1
ATOM 1271 C C . ILE A 1 163 ? 21.667 -18.985 -10.202 1.00 63.81 163 ILE A C 1
ATOM 1273 O O . ILE A 1 163 ? 22.296 -18.602 -9.213 1.00 63.81 163 ILE A O 1
ATOM 1277 N N . PRO A 1 164 ? 21.676 -20.282 -10.569 1.00 52.38 164 PRO A N 1
ATOM 1278 C CA . PRO A 1 164 ? 22.475 -21.262 -9.851 1.00 52.38 164 PRO A CA 1
ATOM 1279 C C . PRO A 1 164 ? 23.955 -20.881 -9.968 1.00 52.38 164 PRO A C 1
ATOM 128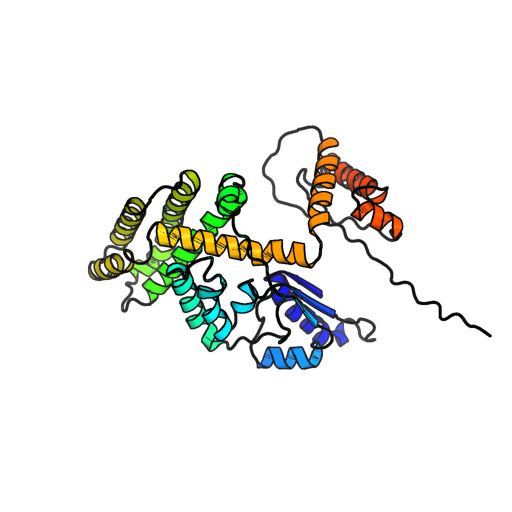1 O O . PRO A 1 164 ? 24.447 -20.667 -11.076 1.00 52.38 164 PRO A O 1
ATOM 1284 N N . PHE A 1 165 ? 24.649 -20.822 -8.826 1.00 59.97 165 PHE A N 1
ATOM 1285 C CA . PHE A 1 165 ? 26.042 -20.369 -8.680 1.00 59.97 165 PHE A CA 1
ATOM 1286 C C . PHE A 1 165 ? 26.255 -18.857 -8.839 1.00 59.97 165 PHE A C 1
ATOM 1288 O O . PHE A 1 165 ? 27.134 -18.438 -9.596 1.00 59.97 165 PHE A O 1
ATOM 1295 N N . MET A 1 166 ? 25.501 -18.032 -8.101 1.00 60.19 166 MET A N 1
ATOM 1296 C CA . MET A 1 166 ? 25.868 -16.623 -7.938 1.00 60.19 166 MET A CA 1
ATOM 1297 C C . MET A 1 166 ? 27.293 -16.537 -7.350 1.00 60.19 166 MET A C 1
ATOM 1299 O O . MET A 1 166 ? 27.540 -17.081 -6.272 1.00 60.19 166 MET A O 1
ATOM 1303 N N . PRO A 1 167 ? 28.266 -15.932 -8.055 1.00 59.50 167 PRO A N 1
ATOM 1304 C CA . PRO A 1 167 ? 29.619 -15.784 -7.528 1.00 59.50 167 PRO A CA 1
ATOM 1305 C C . PRO A 1 167 ? 29.607 -14.889 -6.283 1.00 59.50 167 PRO A C 1
ATOM 1307 O O . PRO A 1 167 ? 28.938 -13.861 -6.299 1.00 59.50 167 PRO A O 1
ATOM 1310 N N . SER A 1 168 ? 30.417 -15.196 -5.264 1.00 62.06 168 SER A N 1
ATOM 1311 C CA . SER A 1 168 ? 30.579 -14.351 -4.059 1.00 62.06 168 SER A CA 1
ATOM 1312 C C . SER A 1 168 ? 30.942 -12.893 -4.386 1.00 62.06 168 SER A C 1
ATOM 1314 O O . SER A 1 168 ? 30.585 -11.971 -3.671 1.00 62.06 168 SER A O 1
ATOM 1316 N N . VAL A 1 169 ? 31.588 -12.669 -5.534 1.00 59.09 169 VAL A N 1
ATOM 1317 C CA . VAL A 1 169 ? 31.925 -11.337 -6.065 1.00 59.09 169 VAL A CA 1
ATOM 1318 C C . VAL A 1 169 ? 30.680 -10.485 -6.370 1.00 59.09 169 VAL A C 1
ATOM 1320 O O . VAL A 1 169 ? 30.760 -9.260 -6.335 1.00 59.09 169 VAL A O 1
ATOM 1323 N N . VAL A 1 170 ? 29.540 -11.106 -6.693 1.00 64.12 170 VAL A N 1
ATOM 1324 C CA . VAL A 1 170 ? 28.265 -10.402 -6.912 1.00 64.12 170 VAL A CA 1
ATOM 1325 C C . VAL A 1 170 ? 27.645 -9.991 -5.579 1.00 64.12 170 VAL A C 1
ATOM 1327 O O . VAL A 1 170 ? 27.108 -8.893 -5.497 1.00 64.12 170 VAL A O 1
ATOM 1330 N N . GLU A 1 171 ? 27.769 -10.825 -4.543 1.00 66.62 171 GLU A N 1
ATOM 1331 C CA . GLU A 1 171 ? 27.327 -10.493 -3.181 1.00 66.62 171 GLU A CA 1
ATOM 1332 C C . GLU A 1 171 ? 28.128 -9.305 -2.620 1.00 66.62 171 GLU A C 1
ATOM 1334 O O . GLU A 1 171 ? 27.538 -8.350 -2.123 1.00 66.62 171 GLU A O 1
ATOM 1339 N N . ASP A 1 172 ? 29.455 -9.300 -2.799 1.00 71.06 172 ASP A N 1
ATOM 1340 C CA . ASP A 1 172 ? 30.340 -8.234 -2.298 1.00 71.06 172 ASP A CA 1
ATOM 1341 C C . ASP A 1 172 ? 30.107 -6.868 -2.973 1.00 71.06 172 ASP A C 1
ATOM 1343 O O . ASP A 1 172 ? 30.383 -5.823 -2.384 1.00 71.06 172 ASP A O 1
ATOM 1347 N N . LYS A 1 173 ? 29.616 -6.860 -4.219 1.00 73.69 173 LYS A N 1
ATOM 1348 C CA . LYS A 1 173 ? 29.332 -5.639 -5.000 1.00 73.69 173 LYS A CA 1
ATOM 1349 C C . LYS A 1 173 ? 27.852 -5.289 -5.071 1.00 73.69 173 LYS A C 1
ATOM 1351 O O . LYS A 1 173 ? 27.460 -4.384 -5.806 1.00 73.69 173 LYS A O 1
ATOM 1356 N N . PHE A 1 174 ? 27.021 -6.027 -4.351 1.00 71.62 174 PHE A N 1
ATOM 1357 C CA . PHE A 1 174 ? 25.581 -5.981 -4.519 1.00 71.62 174 PHE A CA 1
ATOM 1358 C C . PHE A 1 174 ? 25.003 -4.594 -4.238 1.00 71.62 174 PHE A C 1
ATOM 1360 O O . PHE A 1 174 ? 24.271 -4.057 -5.063 1.00 71.62 174 PHE A O 1
ATOM 1367 N N . GLU A 1 175 ? 25.377 -3.995 -3.106 1.00 74.19 175 GLU A N 1
ATOM 1368 C CA . GLU A 1 175 ? 24.900 -2.668 -2.703 1.00 74.19 175 GLU A CA 1
ATOM 1369 C C . GLU A 1 175 ? 25.370 -1.565 -3.666 1.00 74.19 175 GLU A C 1
ATOM 1371 O O . GLU A 1 175 ? 24.595 -0.675 -4.008 1.00 74.19 175 GLU A O 1
ATOM 1376 N N . GLU A 1 176 ? 26.604 -1.655 -4.171 1.00 79.56 176 GLU A N 1
ATOM 1377 C CA . GLU A 1 176 ? 27.151 -0.706 -5.151 1.00 79.56 176 GLU A CA 1
ATOM 1378 C C . GLU A 1 176 ? 26.388 -0.787 -6.484 1.00 79.56 176 GLU A C 1
ATOM 1380 O O . GLU A 1 176 ? 25.933 0.226 -7.018 1.00 79.56 176 GLU A O 1
ATOM 1385 N N . LEU A 1 177 ? 26.171 -2.007 -6.990 1.00 74.31 177 LEU A N 1
ATOM 1386 C CA . LEU A 1 177 ? 25.404 -2.245 -8.215 1.00 74.31 177 LEU A CA 1
ATOM 1387 C C . LEU A 1 177 ? 23.945 -1.816 -8.060 1.00 74.31 177 LEU A C 1
ATOM 1389 O O . LEU A 1 177 ? 23.349 -1.328 -9.016 1.00 74.31 177 LEU A O 1
ATOM 1393 N N . ALA A 1 178 ? 23.372 -1.986 -6.871 1.00 73.06 178 ALA A N 1
ATOM 1394 C CA . ALA A 1 178 ? 22.019 -1.566 -6.544 1.00 73.06 178 ALA A CA 1
ATOM 1395 C C . ALA A 1 178 ? 21.836 -0.054 -6.617 1.00 73.06 178 ALA A C 1
ATOM 1397 O O . ALA A 1 178 ? 20.893 0.439 -7.242 1.00 73.06 178 ALA A O 1
ATOM 1398 N N . GLU A 1 179 ? 22.741 0.679 -5.971 1.00 79.69 179 GLU A N 1
ATOM 1399 C CA . GLU A 1 179 ? 22.731 2.134 -5.961 1.00 79.69 179 GLU A CA 1
ATOM 1400 C C . GLU A 1 179 ? 22.900 2.675 -7.385 1.00 79.69 179 GLU A C 1
ATOM 1402 O O . GLU A 1 179 ? 22.136 3.536 -7.835 1.00 79.69 179 GLU A O 1
ATOM 1407 N N . GLU A 1 180 ? 23.845 2.107 -8.132 1.00 81.44 180 GLU A N 1
ATOM 1408 C CA . GLU A 1 180 ? 24.129 2.506 -9.502 1.00 81.44 180 GLU A CA 1
ATOM 1409 C C . GLU A 1 180 ? 22.980 2.182 -10.464 1.00 81.44 180 GLU A C 1
ATOM 1411 O O . GLU A 1 180 ? 22.573 3.035 -11.259 1.00 81.44 180 GLU A O 1
ATOM 1416 N N . PHE A 1 181 ? 22.390 0.990 -10.342 1.00 79.69 181 PHE A N 1
ATOM 1417 C CA . PHE A 1 181 ? 21.186 0.595 -11.067 1.00 79.69 181 PHE A CA 1
ATOM 1418 C C . PHE A 1 181 ? 20.047 1.580 -10.811 1.00 79.69 181 PHE A C 1
ATOM 1420 O O . PHE A 1 181 ? 19.464 2.114 -11.754 1.00 79.69 181 PHE A O 1
ATOM 1427 N N . SER A 1 182 ? 19.748 1.850 -9.538 1.00 77.69 182 SER A N 1
ATOM 1428 C CA . SER A 1 182 ? 18.655 2.736 -9.136 1.00 77.69 182 SER A CA 1
ATOM 1429 C C . SER A 1 182 ? 18.825 4.140 -9.718 1.00 77.69 182 SER A C 1
ATOM 1431 O O . SER A 1 182 ? 17.877 4.704 -10.272 1.00 77.69 182 SER A O 1
ATOM 1433 N N . LYS A 1 183 ? 20.051 4.677 -9.681 1.00 83.50 183 LYS A N 1
ATOM 1434 C CA . LYS A 1 183 ? 20.387 5.985 -10.255 1.00 83.50 183 LYS A CA 1
ATOM 1435 C C . LYS A 1 183 ? 20.187 6.020 -11.770 1.00 83.50 183 LYS A C 1
ATOM 1437 O O . LYS A 1 183 ? 19.500 6.907 -12.275 1.00 83.50 183 LYS A O 1
ATOM 1442 N N . LEU A 1 184 ? 20.755 5.054 -12.490 1.00 82.31 184 LEU A N 1
ATOM 1443 C CA . LEU A 1 184 ? 20.653 4.974 -13.948 1.00 82.31 184 LEU A CA 1
ATOM 1444 C C . LEU A 1 184 ? 19.195 4.805 -14.407 1.00 82.31 184 LEU A C 1
ATOM 1446 O O . LEU A 1 184 ? 18.745 5.474 -15.339 1.00 82.31 184 LEU A O 1
ATOM 1450 N N . PHE A 1 185 ? 18.422 3.967 -13.715 1.00 81.00 185 PHE A N 1
ATOM 1451 C CA . PHE A 1 185 ? 16.995 3.802 -13.995 1.00 81.00 185 PHE A CA 1
ATOM 1452 C C . PHE A 1 185 ? 16.190 5.059 -13.682 1.00 81.00 185 PHE A C 1
ATOM 1454 O O . PHE A 1 185 ? 15.317 5.431 -14.468 1.00 81.00 185 PHE A O 1
ATOM 1461 N N . ALA A 1 186 ? 16.502 5.756 -12.589 1.00 83.56 186 ALA A N 1
ATOM 1462 C CA . ALA A 1 186 ? 15.845 7.012 -12.264 1.00 83.56 186 ALA A CA 1
ATOM 1463 C C . ALA A 1 186 ? 16.035 8.061 -13.373 1.00 83.56 186 ALA A C 1
ATOM 1465 O O . ALA A 1 186 ? 15.084 8.767 -13.717 1.00 83.56 186 ALA A O 1
ATOM 1466 N N . GLU A 1 187 ? 17.218 8.128 -13.991 1.00 84.38 187 GLU A N 1
ATOM 1467 C CA . GLU A 1 187 ? 17.475 8.997 -15.147 1.00 84.38 187 GLU A CA 1
ATOM 1468 C C . GLU A 1 187 ? 16.612 8.615 -16.359 1.00 84.38 187 GLU A C 1
ATOM 1470 O O . GLU A 1 187 ? 16.046 9.495 -17.015 1.00 84.38 187 GLU A O 1
ATOM 1475 N N . VAL A 1 188 ? 16.450 7.317 -16.634 1.00 84.31 188 VAL A N 1
ATOM 1476 C CA . VAL A 1 188 ? 15.583 6.832 -17.720 1.00 84.31 188 VAL A CA 1
ATOM 1477 C C . VAL A 1 188 ? 14.126 7.198 -17.478 1.00 84.31 188 VAL A C 1
ATOM 1479 O O . VAL A 1 188 ? 13.503 7.802 -18.352 1.00 84.31 188 VAL A O 1
ATOM 1482 N N . ILE A 1 189 ? 13.586 6.903 -16.293 1.00 81.31 189 ILE A N 1
ATOM 1483 C CA . ILE A 1 189 ? 12.199 7.251 -15.958 1.00 81.31 189 ILE A CA 1
ATOM 1484 C C . ILE A 1 189 ? 12.007 8.771 -16.011 1.00 81.31 189 ILE A C 1
ATOM 1486 O O . ILE A 1 189 ? 11.008 9.250 -16.544 1.00 81.31 189 ILE A O 1
ATOM 1490 N N . THR A 1 190 ? 12.988 9.552 -15.552 1.00 84.19 190 THR A N 1
ATOM 1491 C CA . THR A 1 190 ? 12.951 11.019 -15.647 1.00 84.19 190 THR A CA 1
ATOM 1492 C C . THR A 1 190 ? 12.834 11.492 -17.097 1.00 84.19 190 THR A C 1
ATOM 1494 O O . THR A 1 190 ? 11.991 12.344 -17.394 1.00 84.19 190 THR A O 1
ATOM 1497 N N . LYS A 1 191 ? 13.637 10.932 -18.014 1.00 83.81 191 LYS A N 1
ATOM 1498 C CA . LYS A 1 191 ? 13.567 11.241 -19.453 1.00 83.81 191 LYS A CA 1
ATOM 1499 C C . LYS A 1 191 ? 12.220 10.842 -20.055 1.00 83.81 191 LYS A C 1
ATOM 1501 O O . LYS A 1 191 ? 11.620 11.639 -20.778 1.00 83.81 191 LYS A O 1
ATOM 1506 N N . MET A 1 192 ? 11.732 9.644 -19.729 1.00 81.44 192 MET A N 1
ATOM 1507 C CA . MET A 1 192 ? 10.429 9.158 -20.189 1.00 81.44 192 MET A CA 1
ATOM 1508 C C . MET A 1 192 ? 9.302 10.099 -19.768 1.00 81.44 192 MET A C 1
ATOM 1510 O O . MET A 1 192 ? 8.506 10.515 -20.604 1.00 81.44 192 MET A O 1
ATOM 1514 N N . LEU A 1 193 ? 9.251 10.471 -18.487 1.00 80.12 193 LEU A N 1
ATOM 1515 C CA . LEU A 1 193 ? 8.196 11.331 -17.955 1.00 80.12 193 LEU A CA 1
ATOM 1516 C C . LEU A 1 193 ? 8.300 12.765 -18.490 1.00 80.12 193 LEU A C 1
ATOM 1518 O O . LEU A 1 193 ? 7.281 13.383 -18.781 1.00 80.12 193 LEU A O 1
ATOM 1522 N N . GLY A 1 194 ? 9.520 13.285 -18.660 1.00 76.81 194 GLY A N 1
ATOM 1523 C CA . GLY A 1 194 ? 9.748 14.668 -19.080 1.00 76.81 194 GLY A CA 1
ATOM 1524 C C . GLY A 1 194 ? 9.363 14.974 -20.528 1.00 76.81 194 GLY A C 1
ATOM 1525 O O . GLY A 1 194 ? 8.802 16.035 -20.786 1.00 76.81 194 GLY A O 1
ATOM 1526 N N . VAL A 1 195 ? 9.665 14.080 -21.475 1.00 74.12 195 VAL A N 1
ATOM 1527 C CA . VAL A 1 195 ? 9.447 14.346 -22.915 1.00 74.12 195 VAL A CA 1
ATOM 1528 C C . VAL A 1 195 ? 8.739 13.213 -23.661 1.00 74.12 195 VAL A C 1
ATOM 1530 O O . VAL A 1 195 ? 8.648 13.255 -24.884 1.00 74.12 195 VAL A O 1
ATOM 1533 N N . GLY A 1 196 ? 8.249 12.186 -22.958 1.00 71.75 196 GLY A N 1
ATOM 1534 C CA . GLY A 1 196 ? 7.660 11.008 -23.600 1.00 71.75 196 GLY A CA 1
ATOM 1535 C C . GLY A 1 196 ? 8.675 10.224 -24.437 1.00 71.75 196 GLY A C 1
ATOM 1536 O O . GLY A 1 196 ? 8.306 9.641 -25.454 1.00 71.75 196 GLY A O 1
ATOM 1537 N N . ALA A 1 197 ? 9.960 10.268 -24.061 1.00 78.44 197 ALA A N 1
ATOM 1538 C CA . ALA A 1 197 ? 11.033 9.654 -24.834 1.00 78.44 197 ALA A CA 1
ATOM 1539 C C . ALA A 1 197 ? 10.857 8.135 -24.945 1.00 78.44 197 ALA A C 1
ATOM 1541 O O . ALA A 1 197 ? 10.529 7.456 -23.971 1.00 78.44 197 ALA A O 1
ATOM 1542 N N . ILE A 1 198 ? 11.164 7.611 -26.131 1.00 81.81 198 ILE A N 1
ATOM 1543 C CA . ILE A 1 198 ? 11.502 6.201 -26.314 1.00 81.81 198 ILE A CA 1
ATOM 1544 C C . ILE A 1 198 ? 12.918 6.023 -25.773 1.00 81.81 198 ILE A C 1
ATOM 1546 O O . ILE A 1 198 ? 13.821 6.739 -26.198 1.00 81.81 198 ILE A O 1
ATOM 1550 N N . VAL A 1 199 ? 13.090 5.102 -24.828 1.00 80.81 199 VAL A N 1
ATOM 1551 C CA . VAL A 1 199 ? 14.330 4.945 -24.042 1.00 80.81 199 VAL A CA 1
ATOM 1552 C C . VAL A 1 199 ? 14.948 3.555 -24.177 1.00 80.81 199 VAL A C 1
ATOM 1554 O O . VAL A 1 199 ? 15.786 3.161 -23.371 1.00 80.81 199 VAL A O 1
ATOM 1557 N N . ASP A 1 200 ? 14.516 2.779 -25.173 1.00 83.31 200 ASP A N 1
ATOM 1558 C CA . ASP A 1 200 ? 14.947 1.387 -25.336 1.00 83.31 200 ASP A CA 1
ATOM 1559 C C . ASP A 1 200 ? 16.477 1.280 -25.470 1.00 83.31 200 ASP A C 1
ATOM 1561 O O . ASP A 1 200 ? 17.086 0.401 -24.866 1.00 83.31 200 ASP A O 1
ATOM 1565 N N . GLN A 1 201 ? 17.119 2.221 -26.173 1.00 81.81 201 GLN A N 1
ATOM 1566 C CA . GLN A 1 201 ? 18.578 2.238 -26.315 1.00 81.81 201 GLN A CA 1
ATOM 1567 C C . GLN A 1 201 ? 19.289 2.598 -25.004 1.00 81.81 201 GLN A C 1
ATOM 1569 O O . GLN A 1 201 ? 20.320 2.012 -24.679 1.00 81.81 201 GLN A O 1
ATOM 1574 N N . GLU A 1 202 ? 18.770 3.559 -24.239 1.00 84.19 202 GLU A N 1
ATOM 1575 C CA . GLU A 1 202 ? 19.306 3.895 -22.921 1.00 84.19 202 GLU A CA 1
ATOM 1576 C C . GLU A 1 202 ? 19.187 2.728 -21.944 1.00 84.19 202 GLU A C 1
ATOM 1578 O O . GLU A 1 202 ? 20.137 2.459 -21.211 1.00 84.19 202 GLU A O 1
ATOM 1583 N N . LEU A 1 203 ? 18.061 2.010 -21.966 1.00 79.38 203 LEU A N 1
ATOM 1584 C CA . LEU A 1 203 ? 17.877 0.794 -21.177 1.00 79.38 203 LEU A CA 1
ATOM 1585 C C . LEU A 1 203 ? 18.912 -0.267 -21.557 1.00 79.38 203 LEU A C 1
ATOM 1587 O O . LEU A 1 203 ? 19.548 -0.834 -20.669 1.00 79.38 203 LEU A O 1
ATOM 1591 N N . GLU A 1 204 ? 19.137 -0.501 -22.854 1.00 80.50 204 GLU A N 1
ATOM 1592 C CA . GLU A 1 204 ? 20.189 -1.413 -23.314 1.00 80.50 204 GLU A CA 1
ATOM 1593 C C . GLU A 1 204 ? 21.575 -0.995 -22.809 1.00 80.50 204 GLU A C 1
ATOM 1595 O O . GLU A 1 204 ? 22.315 -1.834 -22.296 1.00 80.50 204 GLU A O 1
ATOM 1600 N N . ASN A 1 205 ? 21.903 0.297 -22.878 1.00 82.75 205 ASN A N 1
ATOM 1601 C CA . ASN A 1 205 ? 23.197 0.815 -22.433 1.00 82.75 205 ASN A CA 1
ATOM 1602 C C . ASN A 1 205 ? 23.412 0.625 -20.925 1.00 82.75 205 ASN A C 1
ATOM 1604 O O . ASN A 1 205 ? 24.501 0.233 -20.506 1.00 82.75 205 ASN A O 1
ATOM 1608 N N . ILE A 1 206 ? 22.382 0.878 -20.111 1.00 78.19 206 ILE A N 1
ATOM 1609 C CA . ILE A 1 206 ? 22.423 0.659 -18.657 1.00 78.19 206 ILE A CA 1
ATOM 1610 C C . ILE A 1 206 ? 22.666 -0.814 -18.358 1.00 78.19 206 ILE A C 1
ATOM 1612 O O . ILE A 1 206 ? 23.494 -1.153 -17.515 1.00 78.19 206 ILE A O 1
ATOM 1616 N N . PHE A 1 207 ? 21.992 -1.705 -19.080 1.00 74.94 207 PHE A N 1
ATOM 1617 C CA . PHE A 1 207 ? 22.178 -3.133 -18.884 1.00 74.94 207 PHE A CA 1
ATOM 1618 C C . PHE A 1 207 ? 23.541 -3.632 -19.309 1.00 74.94 207 PHE A C 1
ATOM 1620 O O . PHE A 1 207 ? 24.153 -4.392 -18.562 1.00 74.94 207 PHE A O 1
ATOM 1627 N N . ASP A 1 208 ? 24.029 -3.223 -20.475 1.00 78.25 208 ASP A N 1
ATOM 1628 C CA . ASP A 1 208 ? 25.372 -3.588 -20.905 1.00 78.25 208 ASP A CA 1
ATOM 1629 C C . ASP A 1 208 ? 26.413 -3.091 -19.903 1.00 78.25 208 ASP A C 1
ATOM 1631 O O . ASP A 1 208 ? 27.324 -3.840 -19.554 1.00 78.25 208 ASP A O 1
ATOM 1635 N N . TYR A 1 209 ? 26.245 -1.877 -19.379 1.00 81.19 209 TYR A N 1
ATOM 1636 C CA . TYR A 1 209 ? 27.091 -1.347 -18.320 1.00 81.19 209 TYR A CA 1
ATOM 1637 C C . TYR A 1 209 ? 27.075 -2.242 -17.066 1.00 81.19 209 TYR A C 1
ATOM 1639 O O . TYR A 1 209 ? 28.118 -2.770 -16.684 1.00 81.19 209 TYR A O 1
ATOM 1647 N N . LEU A 1 210 ? 25.898 -2.509 -16.490 1.00 74.00 210 LEU A N 1
ATOM 1648 C CA . LEU A 1 210 ? 25.754 -3.331 -15.281 1.00 74.00 210 LEU A CA 1
ATOM 1649 C C . LEU A 1 210 ? 26.308 -4.744 -15.468 1.00 74.00 210 LEU A C 1
ATOM 1651 O O . LEU A 1 210 ? 27.035 -5.254 -14.621 1.00 74.00 210 LEU A O 1
ATOM 1655 N N . VAL A 1 211 ? 25.990 -5.375 -16.599 1.00 74.06 211 VAL A N 1
ATOM 1656 C CA . VAL A 1 211 ? 26.458 -6.720 -16.940 1.00 74.06 211 VAL A CA 1
ATOM 1657 C C . VAL A 1 211 ? 27.984 -6.762 -17.069 1.00 74.06 211 VAL A C 1
ATOM 1659 O O . VAL A 1 211 ? 28.613 -7.737 -16.653 1.00 74.06 211 VAL A O 1
ATOM 1662 N N . ASN A 1 212 ? 28.598 -5.712 -17.614 1.00 77.31 212 ASN A N 1
ATOM 1663 C CA . ASN A 1 212 ? 30.051 -5.618 -17.710 1.00 77.31 212 ASN A CA 1
ATOM 1664 C C . ASN A 1 212 ? 30.705 -5.376 -16.335 1.00 77.31 212 ASN A C 1
ATOM 1666 O O . ASN A 1 212 ? 31.800 -5.889 -16.093 1.00 77.31 212 ASN A O 1
ATOM 1670 N N . SER A 1 213 ? 30.023 -4.691 -15.410 1.00 74.62 213 SER A N 1
ATOM 1671 C CA . SER A 1 213 ? 30.511 -4.430 -14.046 1.00 74.62 213 SER A CA 1
ATOM 1672 C C . SER A 1 213 ? 30.626 -5.689 -13.166 1.00 74.62 213 SER A C 1
ATOM 1674 O O . SER A 1 213 ? 31.434 -5.706 -12.233 1.00 74.62 213 SER A O 1
ATOM 1676 N N . VAL A 1 214 ? 29.903 -6.777 -13.484 1.00 68.44 214 VAL A N 1
ATOM 1677 C CA . VAL A 1 214 ? 29.961 -8.068 -12.752 1.00 68.44 214 VAL A CA 1
ATOM 1678 C C . VAL A 1 214 ? 30.979 -9.090 -13.293 1.00 68.44 214 VAL A C 1
ATOM 1680 O O . VAL A 1 214 ? 31.177 -10.143 -12.688 1.00 68.44 214 VAL A O 1
ATOM 1683 N N . SER A 1 215 ? 31.713 -8.769 -14.366 1.00 59.12 215 SER A N 1
ATOM 1684 C CA . SER A 1 215 ? 32.980 -9.388 -14.833 1.00 59.12 215 SER A CA 1
ATOM 1685 C C . SER A 1 215 ? 33.097 -10.924 -15.011 1.00 59.12 215 SER A C 1
ATOM 1687 O O . SER A 1 215 ? 34.169 -11.400 -15.386 1.00 59.12 215 SER A O 1
ATOM 1689 N N . THR A 1 216 ? 32.041 -11.729 -14.839 1.00 62.28 216 THR A N 1
ATOM 1690 C CA . THR A 1 216 ? 32.102 -13.195 -15.037 1.00 62.28 216 THR A CA 1
ATOM 1691 C C . THR A 1 216 ? 31.306 -13.653 -16.268 1.00 62.28 216 THR A C 1
ATOM 1693 O O . THR A 1 216 ? 30.090 -13.499 -16.362 1.00 62.28 216 THR A O 1
ATOM 1696 N N . ILE A 1 217 ? 32.012 -14.247 -17.238 1.00 57.22 217 ILE A N 1
ATOM 1697 C CA . ILE A 1 217 ? 31.517 -14.619 -18.582 1.00 57.22 217 ILE A CA 1
ATOM 1698 C C . ILE A 1 217 ? 30.214 -15.461 -18.586 1.00 57.22 217 ILE A C 1
ATOM 1700 O O . ILE A 1 217 ? 29.372 -15.210 -19.451 1.00 57.22 217 ILE A O 1
ATOM 1704 N N . PRO A 1 218 ? 29.970 -16.413 -17.657 1.00 58.00 218 PRO A N 1
ATOM 1705 C CA . PRO A 1 218 ? 28.727 -17.196 -17.656 1.00 58.00 218 PRO A CA 1
ATOM 1706 C C . PRO A 1 218 ? 27.478 -16.375 -17.296 1.00 58.00 218 PRO A C 1
ATOM 1708 O O . PRO A 1 218 ? 26.401 -16.615 -17.840 1.00 58.00 218 PRO A O 1
ATOM 1711 N N . VAL A 1 219 ? 27.622 -15.382 -16.414 1.00 59.62 219 VAL A N 1
ATOM 1712 C CA . VAL A 1 219 ? 26.514 -14.559 -15.897 1.00 59.62 219 VAL A CA 1
ATOM 1713 C C . VAL A 1 219 ? 26.055 -13.540 -16.949 1.00 59.62 219 VAL A C 1
ATOM 1715 O O . VAL A 1 219 ? 24.865 -13.258 -17.085 1.00 59.62 219 VAL A O 1
ATOM 1718 N N . VAL A 1 220 ? 26.988 -13.071 -17.783 1.00 63.88 220 VAL A N 1
ATOM 1719 C CA . VAL A 1 220 ? 26.751 -12.101 -18.865 1.00 63.88 220 VAL A CA 1
ATOM 1720 C C . VAL A 1 220 ? 25.716 -12.592 -19.883 1.00 63.88 220 VAL A C 1
ATOM 1722 O O . VAL A 1 220 ? 24.830 -11.834 -20.278 1.00 63.88 220 VAL A O 1
ATOM 1725 N N . GLY A 1 221 ? 25.795 -13.857 -20.308 1.00 63.62 221 GLY A N 1
ATOM 1726 C CA . GLY A 1 221 ? 24.884 -14.414 -21.316 1.00 63.62 221 GLY A CA 1
ATOM 1727 C C . GLY A 1 221 ? 23.441 -14.541 -20.819 1.00 63.62 221 GLY A C 1
ATOM 1728 O O . GLY A 1 221 ? 22.508 -14.142 -21.518 1.00 63.62 221 GLY A O 1
ATOM 1729 N N . ALA A 1 222 ? 23.266 -15.037 -19.590 1.00 61.31 222 ALA A N 1
ATOM 1730 C CA . ALA A 1 222 ? 21.954 -15.198 -18.966 1.00 61.31 222 ALA A CA 1
ATOM 1731 C C . ALA A 1 222 ? 21.273 -13.842 -18.707 1.00 61.31 222 ALA A C 1
ATOM 1733 O O . ALA A 1 222 ? 20.094 -13.672 -19.020 1.00 61.31 222 ALA A O 1
ATOM 1734 N N . LEU A 1 223 ? 22.028 -12.850 -18.220 1.00 62.44 223 LEU A N 1
ATOM 1735 C CA . LEU A 1 223 ? 21.506 -11.505 -17.968 1.00 62.44 223 LEU A CA 1
ATOM 1736 C C . LEU A 1 223 ? 21.103 -10.774 -19.256 1.00 62.44 223 LEU A C 1
ATOM 1738 O O . LEU A 1 223 ? 20.043 -10.152 -19.303 1.00 62.44 223 LEU A O 1
ATOM 1742 N N . LYS A 1 224 ? 21.889 -10.886 -20.336 1.00 65.06 224 LYS A N 1
ATOM 1743 C CA . LYS A 1 224 ? 21.568 -10.222 -21.615 1.00 65.06 224 LYS A CA 1
ATOM 1744 C C . LYS A 1 224 ? 20.279 -10.733 -22.256 1.00 65.06 224 LYS A C 1
ATOM 1746 O O . LYS A 1 224 ? 19.520 -9.942 -22.812 1.00 65.06 224 LYS A O 1
ATOM 1751 N N . GLN A 1 225 ? 20.009 -12.036 -22.177 1.00 61.56 225 GLN A N 1
ATOM 1752 C CA . GLN A 1 225 ? 18.778 -12.615 -22.723 1.00 61.56 225 GLN A CA 1
ATOM 1753 C C . GLN A 1 225 ? 17.547 -12.286 -21.862 1.00 61.56 225 GLN A C 1
ATOM 1755 O O . GLN A 1 225 ? 16.445 -12.146 -22.390 1.00 61.56 225 GLN A O 1
ATOM 1760 N N . PHE A 1 226 ? 17.744 -12.124 -20.552 1.00 60.62 226 PHE A N 1
ATOM 1761 C CA . PHE A 1 226 ? 16.691 -11.807 -19.591 1.00 60.62 226 PHE A CA 1
ATOM 1762 C C . PHE A 1 226 ? 16.116 -10.387 -19.770 1.00 60.62 226 PHE A C 1
ATOM 1764 O O . PHE A 1 226 ? 14.901 -10.198 -19.710 1.00 60.62 226 PHE A O 1
ATOM 1771 N N . ASN A 1 227 ? 16.966 -9.397 -20.057 1.00 63.41 227 ASN A N 1
ATOM 1772 C CA . ASN A 1 227 ? 16.573 -7.983 -20.014 1.00 63.41 227 ASN A CA 1
ATOM 1773 C C . ASN A 1 227 ? 15.735 -7.502 -21.211 1.00 63.41 227 ASN A C 1
ATOM 1775 O O . ASN A 1 227 ? 14.847 -6.668 -21.036 1.00 63.41 227 ASN A O 1
ATOM 1779 N N . ARG A 1 228 ? 15.953 -8.049 -22.416 1.00 65.56 228 ARG A N 1
ATOM 1780 C CA . ARG A 1 228 ? 15.370 -7.505 -23.663 1.00 65.56 228 ARG A CA 1
ATOM 1781 C C . ARG A 1 228 ? 13.845 -7.593 -23.767 1.00 65.56 228 ARG A C 1
ATOM 1783 O O . ARG A 1 228 ? 13.240 -6.772 -24.443 1.00 65.56 228 ARG A O 1
ATOM 1790 N N . ASN A 1 229 ? 13.218 -8.567 -23.110 1.00 66.50 229 ASN A N 1
ATOM 1791 C CA . ASN A 1 229 ? 11.763 -8.760 -23.190 1.00 66.50 229 ASN A CA 1
ATOM 1792 C C . ASN A 1 229 ? 10.999 -8.097 -22.036 1.00 66.50 229 ASN A C 1
ATOM 1794 O O . ASN A 1 229 ? 9.784 -7.926 -22.120 1.00 66.50 229 ASN A O 1
ATOM 1798 N N . LEU A 1 230 ? 11.689 -7.769 -20.942 1.00 72.12 230 LEU A N 1
ATOM 1799 C CA . LEU A 1 230 ? 11.054 -7.299 -19.715 1.00 72.12 230 LEU A CA 1
ATOM 1800 C C . LEU A 1 230 ? 10.962 -5.768 -19.683 1.00 72.12 230 LEU A C 1
ATOM 1802 O O . LEU A 1 230 ? 9.914 -5.212 -19.347 1.00 72.12 230 LEU A O 1
ATOM 1806 N N . LEU A 1 231 ? 12.046 -5.096 -20.072 1.00 76.31 231 LEU A N 1
ATOM 1807 C CA . LEU A 1 231 ? 12.222 -3.654 -19.929 1.00 76.31 231 LEU A CA 1
ATOM 1808 C C . LEU A 1 231 ? 12.239 -3.002 -21.304 1.00 76.31 231 LEU A C 1
ATOM 1810 O O . LEU A 1 231 ? 13.282 -2.797 -21.912 1.00 76.31 231 LEU A O 1
ATOM 1814 N N . SER A 1 232 ? 11.035 -2.710 -21.782 1.00 82.50 232 SER A N 1
ATOM 1815 C CA . SER A 1 232 ? 10.793 -1.867 -22.947 1.00 82.50 232 SER A CA 1
ATOM 1816 C C . SER A 1 232 ? 10.124 -0.572 -22.506 1.00 82.50 232 SER A C 1
ATOM 1818 O O . SER A 1 232 ? 9.480 -0.521 -21.452 1.00 82.50 232 SER A O 1
ATOM 1820 N N . THR A 1 233 ? 10.189 0.447 -23.354 1.00 82.56 233 THR A N 1
ATOM 1821 C CA . THR A 1 233 ? 9.435 1.696 -23.206 1.00 82.56 233 THR A CA 1
ATOM 1822 C C . THR A 1 233 ? 7.950 1.409 -22.931 1.00 82.56 233 THR A C 1
ATOM 1824 O O . THR A 1 233 ? 7.362 1.986 -22.017 1.00 82.56 233 THR A O 1
ATOM 1827 N N . ALA A 1 234 ? 7.348 0.453 -23.650 1.00 84.50 234 ALA A N 1
ATOM 1828 C CA . ALA A 1 234 ? 5.952 0.058 -23.456 1.00 84.50 234 ALA A CA 1
ATOM 1829 C C . ALA A 1 234 ? 5.699 -0.594 -22.083 1.00 84.50 234 ALA A C 1
ATOM 1831 O O . ALA A 1 234 ? 4.716 -0.267 -21.413 1.00 84.50 234 ALA A O 1
ATOM 1832 N N . SER A 1 235 ? 6.594 -1.482 -21.633 1.00 84.81 235 SER A N 1
ATOM 1833 C CA . SER A 1 235 ? 6.508 -2.093 -20.300 1.00 84.81 235 SER A CA 1
ATOM 1834 C C . SER A 1 235 ? 6.604 -1.038 -19.195 1.00 84.81 235 SER A C 1
ATOM 1836 O O . SER A 1 235 ? 5.859 -1.110 -18.221 1.00 84.81 235 SER A O 1
ATOM 1838 N N . LEU A 1 236 ? 7.482 -0.045 -19.343 1.00 84.00 236 LEU A N 1
ATOM 1839 C CA . LEU A 1 236 ? 7.661 1.007 -18.343 1.00 84.00 236 LEU A CA 1
ATOM 1840 C C . LEU A 1 236 ? 6.463 1.957 -18.285 1.00 84.00 236 LEU A C 1
ATOM 1842 O O . LEU A 1 236 ? 5.979 2.233 -17.190 1.00 84.00 236 LEU A O 1
ATOM 1846 N N . PHE A 1 237 ? 5.918 2.383 -19.429 1.00 84.25 237 PHE A N 1
ATOM 1847 C CA . PHE A 1 237 ? 4.680 3.172 -19.437 1.00 84.25 237 PHE A CA 1
ATOM 1848 C C . PHE A 1 237 ? 3.514 2.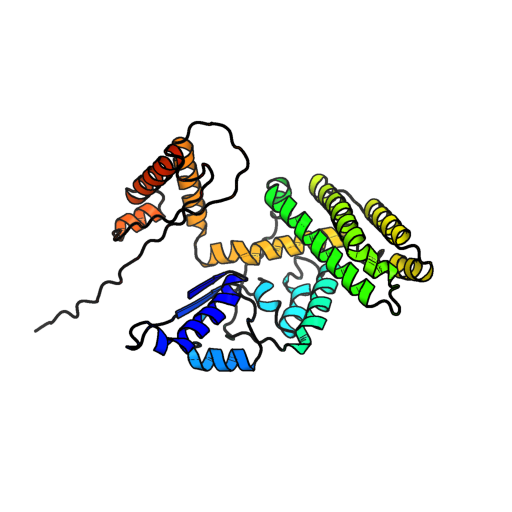411 -18.808 1.00 84.25 237 PHE A C 1
ATOM 1850 O O . PHE A 1 237 ? 2.814 2.964 -17.965 1.00 84.25 237 PHE A O 1
ATOM 1857 N N . GLY A 1 238 ? 3.346 1.125 -19.133 1.00 86.12 238 GLY A N 1
ATOM 1858 C CA . GLY A 1 238 ? 2.293 0.322 -18.516 1.00 86.12 238 GLY A CA 1
ATOM 1859 C C . GLY A 1 238 ? 2.474 0.140 -17.003 1.00 86.12 238 GLY A C 1
ATOM 1860 O O . GLY A 1 238 ? 1.480 0.108 -16.283 1.00 86.12 238 GLY A O 1
ATOM 1861 N N . LEU A 1 239 ? 3.714 0.061 -16.502 1.00 86.62 239 LEU A N 1
ATOM 1862 C CA . LEU A 1 239 ? 3.996 0.033 -15.062 1.00 86.62 239 LEU A CA 1
ATOM 1863 C C . LEU A 1 239 ? 3.641 1.374 -14.402 1.00 86.62 239 LEU A C 1
ATOM 1865 O O . LEU A 1 239 ? 2.999 1.381 -13.353 1.00 86.62 239 LEU A O 1
ATOM 1869 N N . ILE A 1 240 ? 4.014 2.493 -15.026 1.00 85.12 240 ILE A N 1
ATOM 1870 C CA . ILE A 1 240 ? 3.700 3.845 -14.544 1.00 85.12 240 ILE A CA 1
ATOM 1871 C C . ILE A 1 240 ? 2.182 4.053 -14.481 1.00 85.12 240 ILE A C 1
ATOM 1873 O O . ILE A 1 240 ? 1.670 4.456 -13.438 1.00 85.12 240 ILE A O 1
ATOM 1877 N N . ASP A 1 241 ? 1.449 3.725 -15.548 1.00 86.06 241 ASP A N 1
ATOM 1878 C CA . ASP A 1 241 ? -0.015 3.840 -15.587 1.00 86.06 241 ASP A CA 1
ATOM 1879 C C . ASP A 1 241 ? -0.676 2.970 -14.514 1.00 86.06 241 ASP A C 1
ATOM 1881 O O . ASP A 1 241 ? -1.590 3.412 -13.811 1.00 86.06 241 ASP A O 1
ATOM 1885 N N . TYR A 1 242 ? -0.180 1.741 -14.343 1.00 89.50 242 TYR A N 1
ATOM 1886 C CA . TYR A 1 242 ? -0.638 0.838 -13.296 1.00 89.50 242 TYR A CA 1
ATOM 1887 C C . TYR A 1 242 ? -0.432 1.443 -11.901 1.00 89.50 242 TYR A C 1
ATOM 1889 O O . TYR A 1 242 ? -1.355 1.450 -11.085 1.00 89.50 242 TYR A O 1
ATOM 1897 N N . TYR A 1 243 ? 0.756 1.985 -11.626 1.00 87.00 243 TYR A N 1
ATOM 1898 C CA . TYR A 1 243 ? 1.104 2.534 -10.316 1.00 87.00 243 TYR A CA 1
ATOM 1899 C C . TYR A 1 243 ? 0.382 3.854 -10.009 1.00 87.00 243 TYR A C 1
ATOM 1901 O O . TYR A 1 243 ? -0.024 4.106 -8.872 1.00 87.00 243 TYR A O 1
ATOM 1909 N N . LEU A 1 244 ? 0.152 4.682 -11.027 1.00 85.75 244 LEU A N 1
ATOM 1910 C CA . LEU A 1 244 ? -0.710 5.858 -10.939 1.00 85.75 244 LEU A CA 1
ATOM 1911 C C . LEU A 1 244 ? -2.139 5.471 -10.564 1.00 85.75 244 LEU A C 1
ATOM 1913 O O . LEU A 1 244 ? -2.731 6.062 -9.656 1.00 85.75 244 LEU A O 1
ATOM 1917 N N . GLN A 1 245 ? -2.693 4.468 -11.253 1.00 89.75 245 GLN A N 1
ATOM 1918 C CA . GLN A 1 245 ? -4.030 3.986 -10.949 1.00 89.75 245 GLN A CA 1
ATOM 1919 C C . GLN A 1 245 ? -4.081 3.409 -9.534 1.00 89.75 245 GLN A C 1
ATOM 1921 O O . GLN A 1 245 ? -5.005 3.749 -8.799 1.00 89.75 245 GLN A O 1
ATOM 1926 N N . PHE A 1 246 ? -3.080 2.632 -9.124 1.00 90.56 246 PHE A N 1
ATOM 1927 C CA . PHE A 1 246 ? -2.931 2.171 -7.745 1.00 90.56 246 PHE A CA 1
ATOM 1928 C C . PHE A 1 246 ? -2.946 3.331 -6.747 1.00 90.56 246 PHE A C 1
ATOM 1930 O O . PHE A 1 246 ? -3.786 3.343 -5.850 1.00 90.56 246 PHE A O 1
ATOM 1937 N N . SER A 1 247 ? -2.083 4.331 -6.932 1.00 85.81 247 SER A N 1
ATOM 1938 C CA . SER A 1 247 ? -1.971 5.478 -6.025 1.00 85.81 247 SER A CA 1
ATOM 1939 C C . SER A 1 247 ? -3.319 6.174 -5.843 1.00 85.81 247 SER A C 1
ATOM 1941 O O . SER A 1 247 ? -3.722 6.480 -4.721 1.00 85.81 247 SER A O 1
ATOM 1943 N N . TYR A 1 248 ? -4.065 6.357 -6.935 1.00 88.00 248 TYR A N 1
ATOM 1944 C CA . TYR A 1 248 ? -5.415 6.911 -6.899 1.00 88.00 248 TYR A CA 1
ATOM 1945 C C . TYR A 1 248 ? -6.403 6.028 -6.118 1.00 88.00 248 TYR A C 1
ATOM 1947 O O . TYR A 1 248 ? -7.150 6.538 -5.281 1.00 88.00 248 TYR A O 1
ATOM 1955 N N . GLN A 1 249 ? -6.409 4.712 -6.367 1.00 92.56 249 GLN A N 1
ATOM 1956 C CA . GLN A 1 249 ? -7.296 3.777 -5.661 1.00 92.56 249 GLN A CA 1
ATOM 1957 C C . GLN A 1 249 ? -6.975 3.710 -4.169 1.00 92.56 249 GLN A C 1
ATOM 1959 O O . GLN A 1 249 ? -7.875 3.570 -3.350 1.00 92.56 249 GLN A O 1
ATOM 1964 N N . HIS A 1 250 ? -5.701 3.837 -3.816 1.00 92.81 250 HIS A N 1
ATOM 1965 C CA . HIS A 1 250 ? -5.247 3.728 -2.441 1.00 92.81 250 HIS A CA 1
ATOM 1966 C C . HIS A 1 250 ? -5.454 5.011 -1.630 1.00 92.81 250 HIS A C 1
ATOM 1968 O O . HIS A 1 250 ? -5.519 4.958 -0.406 1.00 92.81 250 HIS A O 1
ATOM 1974 N N . THR A 1 251 ? -5.584 6.166 -2.287 1.00 86.69 251 THR A N 1
ATOM 1975 C CA . THR A 1 251 ? -5.701 7.468 -1.614 1.00 86.69 251 THR A CA 1
ATOM 1976 C C . THR A 1 251 ? -7.021 8.155 -1.952 1.00 86.69 251 THR A C 1
ATOM 1978 O O . THR A 1 251 ? -7.958 8.130 -1.153 1.00 86.69 251 THR A O 1
ATOM 1981 N N . GLN A 1 252 ? -7.134 8.720 -3.155 1.00 84.56 252 GLN A N 1
ATOM 1982 C CA . GLN A 1 252 ? -8.253 9.561 -3.573 1.00 84.56 252 GLN A CA 1
ATOM 1983 C C . GLN A 1 252 ? -9.607 8.853 -3.478 1.00 84.56 252 GLN A C 1
ATOM 1985 O O . GLN A 1 252 ? -10.605 9.479 -3.133 1.00 84.56 252 GLN A O 1
ATOM 1990 N N . GLN A 1 253 ? -9.671 7.550 -3.749 1.00 89.19 253 GLN A N 1
ATOM 1991 C CA . GLN A 1 253 ? -10.930 6.814 -3.618 1.00 89.19 253 GLN A CA 1
ATOM 1992 C C . GLN A 1 253 ? -11.448 6.758 -2.188 1.00 89.19 253 GLN A C 1
AT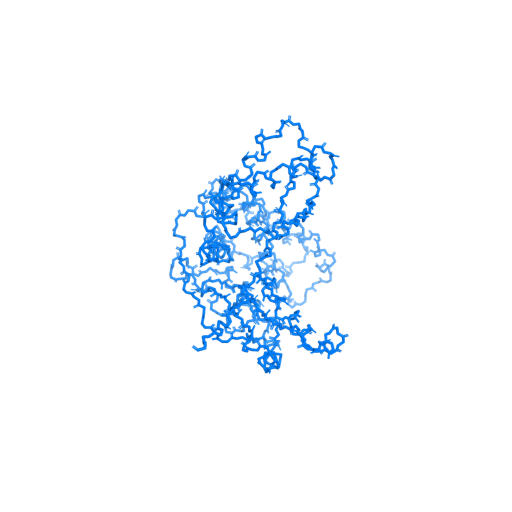OM 1994 O O . GLN A 1 253 ? -12.658 6.797 -1.994 1.00 89.19 253 GLN A O 1
ATOM 1999 N N . TYR A 1 254 ? -10.565 6.697 -1.194 1.00 90.44 254 TYR A N 1
ATOM 2000 C CA . TYR A 1 254 ? -10.977 6.751 0.204 1.00 90.44 254 TYR A CA 1
ATOM 2001 C C . TYR A 1 254 ? -11.376 8.174 0.597 1.00 90.44 254 TYR A C 1
ATOM 2003 O O . TYR A 1 254 ? -12.392 8.347 1.261 1.00 90.44 254 TYR A O 1
ATOM 2011 N N . VAL A 1 255 ? -10.657 9.197 0.116 1.00 85.19 255 VAL A N 1
ATOM 2012 C CA . VAL A 1 255 ? -11.059 10.610 0.275 1.00 85.19 255 VAL A CA 1
ATOM 2013 C C . VAL A 1 255 ? -12.483 10.821 -0.248 1.00 85.19 255 VAL A C 1
ATOM 2015 O O . VAL A 1 255 ? -13.325 11.366 0.461 1.00 85.19 255 VAL A O 1
ATOM 2018 N N . ASN A 1 256 ? -12.778 10.316 -1.448 1.00 85.12 256 ASN A N 1
ATOM 2019 C CA . ASN A 1 256 ? -14.108 10.393 -2.050 1.00 85.12 256 ASN A CA 1
ATOM 2020 C C . ASN A 1 256 ? -15.145 9.582 -1.256 1.00 85.12 256 ASN A C 1
ATOM 2022 O O . ASN A 1 256 ? -16.236 10.081 -1.003 1.00 85.12 256 ASN A O 1
ATOM 2026 N N . TYR A 1 257 ? -14.808 8.353 -0.848 1.00 87.81 257 TYR A N 1
ATOM 2027 C CA . TYR A 1 257 ? -15.694 7.471 -0.078 1.00 87.81 257 TYR A CA 1
ATOM 2028 C C . TYR A 1 257 ? -16.150 8.111 1.238 1.00 87.81 257 TYR A C 1
ATOM 2030 O O . TYR A 1 257 ? -17.326 8.044 1.584 1.00 87.81 257 TYR A O 1
ATOM 2038 N N . PHE A 1 258 ? -15.235 8.766 1.953 1.00 85.56 258 PHE A N 1
ATOM 2039 C CA . PHE A 1 258 ? -15.543 9.448 3.210 1.00 85.56 258 PHE A CA 1
ATOM 2040 C C . PHE A 1 258 ? -16.122 10.860 3.024 1.00 85.56 258 PHE A C 1
ATOM 2042 O O . PHE A 1 258 ? -16.426 11.519 4.014 1.00 85.56 258 PHE A O 1
ATOM 2049 N N . GLY A 1 259 ? -16.270 11.345 1.785 1.00 81.62 259 GLY A N 1
ATOM 2050 C CA . GLY A 1 259 ? -16.762 12.698 1.507 1.00 81.62 259 GLY A CA 1
ATOM 2051 C C . GLY A 1 259 ? -15.763 13.811 1.848 1.00 81.62 259 GLY A C 1
ATOM 2052 O O . GLY A 1 259 ? -16.139 14.974 1.934 1.00 81.62 259 GLY A O 1
ATOM 2053 N N . PHE A 1 260 ? -14.474 13.493 2.008 1.00 72.00 260 PHE A N 1
ATOM 2054 C CA . PHE A 1 260 ? -13.432 14.471 2.342 1.00 72.00 260 PHE A CA 1
ATOM 2055 C C . PHE A 1 260 ? -13.020 15.371 1.167 1.00 72.00 260 PHE A C 1
ATOM 2057 O O . PHE A 1 260 ? -12.137 16.208 1.327 1.00 72.00 260 PHE A O 1
ATOM 2064 N N . SER A 1 261 ? -13.646 15.265 -0.008 1.00 63.47 261 SER A N 1
ATOM 2065 C CA . SER A 1 261 ? -13.373 16.180 -1.128 1.00 63.47 261 SER A CA 1
ATOM 2066 C C . SER A 1 261 ? -13.618 17.653 -0.769 1.00 63.47 261 SER A C 1
ATOM 2068 O O . SER A 1 261 ? -12.969 18.542 -1.314 1.00 63.47 261 SER A O 1
ATOM 2070 N N . GLU A 1 262 ? -14.514 17.915 0.185 1.00 56.88 262 GLU A N 1
ATOM 2071 C CA . GLU A 1 262 ? -14.764 19.247 0.752 1.00 56.88 262 GLU A CA 1
ATOM 2072 C C . GLU A 1 262 ? -13.650 19.675 1.731 1.00 56.88 262 GLU A C 1
ATOM 2074 O O . GLU A 1 262 ? -13.329 20.858 1.843 1.00 56.88 262 GLU A O 1
ATOM 2079 N N . PHE A 1 263 ? -12.972 18.713 2.368 1.00 55.34 263 PHE A N 1
ATOM 2080 C CA . PHE A 1 263 ? -11.872 18.953 3.304 1.00 55.34 263 PHE A CA 1
ATOM 2081 C C . PHE A 1 263 ? -10.587 19.420 2.608 1.00 55.34 263 PHE A C 1
ATOM 2083 O O . PHE A 1 263 ? -9.842 20.216 3.172 1.00 55.34 263 PHE A O 1
ATOM 2090 N N . ASP A 1 264 ? -10.319 18.983 1.374 1.00 58.41 264 ASP A N 1
ATOM 2091 C CA . ASP A 1 264 ? -9.179 19.499 0.601 1.00 58.41 264 ASP A CA 1
ATOM 2092 C C . ASP A 1 264 ? -9.365 20.981 0.245 1.00 58.41 264 ASP A C 1
ATOM 2094 O O . ASP A 1 264 ? -8.420 21.768 0.341 1.00 58.41 264 ASP A O 1
ATOM 2098 N N . LEU A 1 265 ? -10.595 21.388 -0.088 1.00 61.12 265 LEU A N 1
ATOM 2099 C CA . LEU A 1 265 ? -10.942 22.798 -0.283 1.00 61.12 265 LEU A CA 1
ATOM 2100 C C . LEU A 1 265 ? -10.770 23.588 1.018 1.00 61.12 265 LEU A C 1
ATOM 2102 O O . LEU A 1 265 ? -10.135 24.642 1.010 1.00 61.12 265 LEU A O 1
ATOM 2106 N N . LEU A 1 266 ? -11.243 23.039 2.139 1.00 53.38 266 LEU A N 1
ATOM 2107 C CA . LEU A 1 266 ? -11.060 23.620 3.466 1.00 53.38 266 LEU A CA 1
ATOM 2108 C C . LEU A 1 266 ? -9.576 23.767 3.834 1.00 53.38 266 LEU A C 1
ATOM 2110 O O . LEU A 1 266 ? -9.142 24.826 4.283 1.00 53.38 266 LEU A O 1
ATOM 2114 N N . ARG A 1 267 ? -8.758 22.736 3.606 1.00 58.09 267 ARG A N 1
ATOM 2115 C CA . ARG A 1 267 ? -7.311 22.765 3.861 1.00 58.09 267 ARG A CA 1
ATOM 2116 C C . ARG A 1 267 ? -6.622 23.836 3.024 1.00 58.09 267 ARG A C 1
ATOM 2118 O O . ARG A 1 267 ? -5.754 24.539 3.544 1.00 58.09 267 ARG A O 1
ATOM 2125 N N . LEU A 1 268 ? -6.987 23.964 1.747 1.00 65.00 268 LEU A N 1
ATOM 2126 C CA . LEU A 1 268 ? -6.458 25.004 0.865 1.00 65.00 268 LEU A CA 1
ATOM 2127 C C . LEU A 1 268 ? -6.839 26.401 1.365 1.00 65.00 268 LEU A C 1
ATOM 2129 O O . LEU A 1 268 ? -5.976 27.272 1.417 1.00 65.00 268 LEU A O 1
ATOM 2133 N N . GLN A 1 269 ? -8.081 26.596 1.807 1.00 64.81 269 GLN A N 1
ATOM 2134 C CA . GLN A 1 269 ? -8.547 27.856 2.396 1.00 64.81 269 GLN A CA 1
ATOM 2135 C C . GLN A 1 269 ? -7.832 28.190 3.714 1.00 64.81 269 GLN A C 1
ATOM 2137 O O . GLN A 1 269 ? -7.392 29.323 3.899 1.00 64.81 269 GLN A O 1
ATOM 2142 N N . ILE A 1 270 ? -7.654 27.209 4.607 1.00 53.50 270 ILE A N 1
ATOM 2143 C CA . ILE A 1 270 ? -6.890 27.357 5.857 1.00 53.50 270 ILE A CA 1
ATOM 2144 C C . ILE A 1 270 ? -5.441 27.740 5.548 1.00 53.50 270 ILE A C 1
ATOM 2146 O O . ILE A 1 270 ? -4.906 28.680 6.127 1.00 53.50 270 ILE A O 1
ATOM 2150 N N . THR A 1 271 ? -4.807 27.028 4.616 1.00 63.59 271 THR A N 1
ATOM 2151 C CA . THR A 1 271 ? -3.411 27.272 4.230 1.00 63.59 271 THR A CA 1
ATOM 2152 C C . THR A 1 271 ? -3.249 28.655 3.600 1.00 63.59 271 THR A C 1
ATOM 2154 O O . THR A 1 271 ? -2.300 29.358 3.932 1.00 63.59 271 THR A O 1
ATOM 2157 N N . ALA A 1 272 ? -4.185 29.073 2.742 1.00 68.75 272 ALA A N 1
ATOM 2158 C CA . ALA A 1 272 ? -4.197 30.408 2.152 1.00 68.75 272 ALA A CA 1
ATOM 2159 C C . ALA A 1 272 ? -4.311 31.499 3.226 1.00 68.75 272 ALA A C 1
ATOM 2161 O O . ALA A 1 272 ? -3.465 32.386 3.260 1.00 68.75 272 ALA A O 1
ATOM 2162 N N . LYS A 1 273 ? -5.260 31.376 4.167 1.00 67.31 273 LYS A N 1
ATOM 2163 C CA . LYS A 1 273 ? -5.397 32.311 5.299 1.00 67.31 273 LYS A CA 1
ATOM 2164 C C . LYS A 1 273 ? -4.151 32.377 6.183 1.00 67.31 273 LYS A C 1
ATOM 2166 O O . LYS A 1 273 ? -3.757 33.457 6.608 1.00 67.31 273 LYS A O 1
ATOM 2171 N N . ILE A 1 274 ? -3.519 31.235 6.461 1.00 60.91 274 ILE A N 1
ATOM 2172 C CA . ILE A 1 274 ? -2.271 31.192 7.238 1.00 60.91 274 ILE A CA 1
ATOM 2173 C C . ILE A 1 274 ? -1.149 31.922 6.488 1.00 60.91 274 ILE A C 1
ATOM 2175 O O . ILE A 1 274 ? -0.395 32.669 7.103 1.00 60.91 274 ILE A O 1
ATOM 2179 N N . ASN A 1 275 ? -1.046 31.728 5.171 1.00 64.56 275 ASN A N 1
ATOM 2180 C CA . ASN A 1 275 ? -0.017 32.366 4.352 1.00 64.56 275 ASN A CA 1
ATOM 2181 C C . ASN A 1 275 ? -0.258 33.873 4.167 1.00 64.56 275 ASN A C 1
ATOM 2183 O O . ASN A 1 275 ? 0.705 34.626 4.136 1.00 64.56 275 ASN A O 1
ATOM 2187 N N . GLU A 1 276 ? -1.513 34.333 4.108 1.00 70.88 276 GLU A N 1
ATOM 2188 C CA . GLU A 1 276 ? -1.860 35.766 4.098 1.00 70.88 276 GLU A CA 1
ATOM 2189 C C . GLU A 1 276 ? -1.370 36.503 5.360 1.00 70.88 276 GLU A C 1
ATOM 2191 O O . GLU A 1 276 ? -1.108 37.703 5.312 1.00 70.88 276 GLU A O 1
ATOM 2196 N N . GLY A 1 277 ? -1.223 35.790 6.483 1.00 57.72 277 GLY A N 1
ATOM 2197 C CA . GLY A 1 277 ? -0.726 36.327 7.753 1.00 57.72 277 GLY A CA 1
ATOM 2198 C C . GLY A 1 277 ? 0.791 36.234 7.963 1.00 57.72 277 GLY A C 1
ATOM 2199 O O . GLY A 1 277 ? 1.276 36.680 9.003 1.00 57.72 277 GLY A O 1
ATOM 2200 N N . CYS A 1 278 ? 1.551 35.652 7.030 1.00 50.06 278 CYS A N 1
ATOM 2201 C CA . CYS A 1 278 ? 3.004 35.499 7.141 1.00 50.06 278 CYS A CA 1
ATOM 2202 C C . CYS A 1 278 ? 3.704 36.233 5.984 1.00 50.06 278 CYS A C 1
ATOM 2204 O O . CYS A 1 278 ? 3.624 35.790 4.843 1.00 50.06 278 CYS A O 1
ATOM 2206 N N . GLU A 1 279 ? 4.408 37.339 6.263 1.00 52.12 279 GLU A N 1
ATOM 2207 C CA . GLU A 1 279 ? 5.250 37.995 5.248 1.00 52.12 279 GLU A CA 1
ATOM 2208 C C . GLU A 1 279 ? 6.402 37.073 4.801 1.00 52.12 279 GLU A C 1
ATOM 2210 O O . GLU A 1 279 ? 6.972 36.323 5.599 1.00 52.12 279 GLU A O 1
ATOM 2215 N N . GLU A 1 280 ? 6.717 37.115 3.500 1.00 51.22 280 GLU A N 1
ATOM 2216 C CA . GLU A 1 280 ? 7.717 36.280 2.828 1.00 51.22 280 GLU A CA 1
ATOM 2217 C C . GLU A 1 280 ? 9.131 36.502 3.391 1.00 51.22 280 GLU A C 1
ATOM 2219 O O . GLU A 1 280 ? 9.893 37.324 2.885 1.00 51.22 280 GLU A O 1
ATOM 2224 N N . GLU A 1 281 ? 9.545 35.714 4.386 1.00 46.00 281 GLU A N 1
ATOM 2225 C CA . GLU A 1 281 ? 10.964 35.601 4.731 1.00 46.00 281 GLU A CA 1
ATOM 2226 C C . GLU A 1 281 ? 11.477 34.154 4.699 1.00 46.00 281 GLU A C 1
ATOM 2228 O O . GLU A 1 281 ? 11.241 33.327 5.576 1.00 46.00 281 GLU A O 1
ATOM 2233 N N . ASN A 1 282 ? 12.236 33.891 3.629 1.00 46.03 282 ASN A N 1
ATOM 2234 C CA . ASN A 1 282 ? 13.315 32.914 3.485 1.00 46.03 282 ASN A CA 1
ATOM 2235 C C . ASN A 1 282 ? 13.059 31.481 3.990 1.00 46.03 282 ASN A C 1
ATOM 2237 O O . ASN A 1 282 ? 13.529 31.050 5.045 1.00 46.03 282 ASN A O 1
ATOM 2241 N N . ALA A 1 283 ? 12.459 30.679 3.108 1.00 38.09 283 ALA A N 1
ATOM 2242 C CA . ALA A 1 283 ? 12.385 29.227 3.211 1.00 38.09 283 ALA A CA 1
ATOM 2243 C C . ALA A 1 283 ? 13.783 28.568 3.191 1.00 38.09 283 ALA A C 1
ATOM 2245 O O . ALA A 1 283 ? 14.387 28.356 2.137 1.00 38.09 283 ALA A O 1
ATOM 2246 N N . ARG A 1 284 ? 14.293 28.173 4.364 1.00 42.25 284 ARG A N 1
ATOM 2247 C CA . ARG A 1 284 ? 15.357 27.162 4.481 1.00 42.25 284 ARG A CA 1
ATOM 2248 C C . ARG A 1 284 ? 14.743 25.804 4.821 1.00 42.25 284 ARG A C 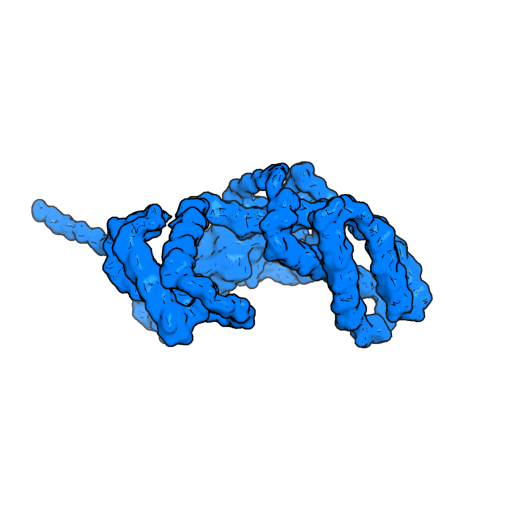1
ATOM 2250 O O . ARG A 1 284 ? 13.936 25.691 5.735 1.00 42.25 284 ARG A O 1
ATOM 2257 N N . LYS A 1 285 ? 15.160 24.772 4.076 1.00 44.75 285 LYS A N 1
ATOM 2258 C CA . LYS A 1 285 ? 14.767 23.358 4.227 1.00 44.75 285 LYS A CA 1
ATOM 2259 C C . LYS A 1 285 ? 15.026 22.857 5.656 1.00 44.75 285 LYS A C 1
ATOM 2261 O O . LYS A 1 285 ? 16.185 22.614 5.990 1.00 44.75 285 LYS A O 1
ATOM 2266 N N . GLN A 1 286 ? 13.987 22.670 6.470 1.00 46.22 286 GLN A N 1
ATOM 2267 C CA . GLN A 1 286 ? 14.083 22.051 7.803 1.00 46.22 286 GLN A CA 1
ATOM 2268 C C . GLN A 1 286 ? 12.882 21.122 8.095 1.00 46.22 286 GLN A C 1
ATOM 2270 O O . GLN A 1 286 ? 11.889 21.144 7.367 1.00 46.22 286 GLN A O 1
ATOM 2275 N N . LYS A 1 287 ? 13.075 20.188 9.042 1.00 42.97 287 LYS A N 1
ATOM 2276 C CA . LYS A 1 287 ? 12.339 18.915 9.193 1.00 42.97 287 LYS A CA 1
ATOM 2277 C C . LYS A 1 287 ? 10.968 19.086 9.870 1.00 42.97 287 LYS A C 1
ATOM 2279 O O . LYS A 1 287 ? 10.950 19.536 10.999 1.00 42.97 287 LYS A O 1
ATOM 2284 N N . PRO A 1 288 ? 9.880 18.530 9.306 1.00 44.25 288 PRO A N 1
ATOM 2285 C CA . PRO A 1 288 ? 8.512 18.785 9.758 1.00 44.25 288 PRO A CA 1
ATOM 2286 C C . PRO A 1 288 ? 8.268 18.447 11.239 1.00 44.25 288 PRO A C 1
ATOM 2288 O O . PRO A 1 288 ? 8.379 17.289 11.645 1.00 44.25 288 PRO A O 1
ATOM 2291 N N . ASN A 1 289 ? 7.839 19.447 12.012 1.00 49.22 289 ASN A N 1
ATOM 2292 C CA . ASN A 1 289 ? 7.307 19.287 13.369 1.00 49.22 289 ASN A CA 1
ATOM 2293 C C . ASN A 1 289 ? 5.763 19.324 13.369 1.00 49.22 289 ASN A C 1
ATOM 2295 O O . ASN A 1 289 ? 5.156 20.210 12.777 1.00 49.22 289 ASN A O 1
ATOM 2299 N N . THR A 1 290 ? 5.102 18.365 14.027 1.00 51.34 290 THR A N 1
ATOM 2300 C CA . THR A 1 290 ? 3.628 18.351 14.164 1.00 51.34 290 THR A CA 1
ATOM 2301 C C . THR A 1 290 ? 3.207 19.176 15.376 1.00 51.34 290 THR A C 1
ATOM 2303 O O . THR A 1 290 ? 3.731 18.970 16.469 1.00 51.34 290 THR A O 1
ATOM 2306 N N . VAL A 1 291 ? 2.231 20.070 15.204 1.00 57.50 291 VAL A N 1
ATOM 2307 C CA . VAL A 1 291 ? 1.642 20.853 16.300 1.00 57.50 291 VAL A CA 1
ATOM 2308 C C . VAL A 1 291 ? 0.243 20.335 16.587 1.00 57.50 291 VAL A C 1
ATOM 2310 O O . VAL A 1 291 ? -0.621 20.341 15.709 1.00 57.50 291 VAL A O 1
ATOM 2313 N N . VAL A 1 292 ? 0.038 19.887 17.825 1.00 55.25 292 VAL A N 1
ATOM 2314 C CA . VAL A 1 292 ? -1.271 19.489 18.347 1.00 55.25 292 VAL A CA 1
ATOM 2315 C C . VAL A 1 292 ? -1.878 20.699 19.040 1.00 55.25 292 VAL A C 1
ATOM 2317 O O . VAL A 1 292 ? -1.312 21.200 20.011 1.00 55.25 292 VAL A O 1
ATOM 2320 N N . VAL A 1 293 ? -3.023 21.163 18.545 1.00 60.19 293 VAL A N 1
ATOM 2321 C CA . VAL A 1 293 ? -3.793 22.225 19.200 1.00 60.19 293 VAL A CA 1
ATOM 2322 C C . VAL A 1 293 ? -5.104 21.635 19.702 1.00 60.19 293 VAL A C 1
ATOM 2324 O O . VAL A 1 293 ? -5.924 21.158 18.918 1.00 60.19 293 VAL A O 1
ATOM 2327 N N . GLU A 1 294 ? -5.281 21.635 21.021 1.00 59.06 294 GLU A N 1
ATOM 2328 C CA . GLU A 1 294 ? -6.476 21.114 21.680 1.00 59.06 294 GLU A CA 1
ATOM 2329 C C . GLU A 1 294 ? -7.532 22.220 21.804 1.00 59.06 294 GLU A C 1
ATOM 2331 O O . GLU A 1 294 ? -7.386 23.161 22.584 1.00 59.06 294 GLU A O 1
ATOM 2336 N N . TYR A 1 295 ? -8.627 22.098 21.052 1.00 64.12 295 TYR A N 1
ATOM 2337 C CA . TYR A 1 295 ? -9.752 23.037 21.099 1.00 64.12 295 TYR A CA 1
ATOM 2338 C C . TYR A 1 295 ? -10.914 22.480 21.923 1.00 64.12 295 TYR A C 1
ATOM 2340 O O . TYR A 1 295 ? -12.012 22.321 21.405 1.00 64.12 295 TYR A O 1
ATOM 2348 N N . GLY A 1 296 ? -10.656 22.201 23.208 1.00 59.91 296 GLY A N 1
ATOM 2349 C CA . GLY A 1 296 ? -11.607 21.752 24.240 1.00 59.91 296 GLY A CA 1
ATOM 2350 C C . GLY A 1 296 ? -13.044 21.419 23.793 1.00 59.91 296 GLY A C 1
ATOM 2351 O O . GLY A 1 296 ? -13.274 20.486 23.032 1.00 59.91 296 GLY A O 1
ATOM 2352 N N . LYS A 1 297 ? -14.042 22.134 24.333 1.00 62.34 297 LYS A N 1
ATOM 2353 C CA . LYS A 1 297 ? -15.471 21.929 24.022 1.00 62.34 297 LYS A CA 1
ATOM 2354 C C . LYS A 1 297 ? -15.934 22.926 22.954 1.00 62.34 297 LYS A C 1
ATOM 2356 O O . LYS A 1 297 ? -16.462 23.981 23.306 1.00 62.34 297 LYS A O 1
ATOM 2361 N N . ALA A 1 298 ? -15.729 22.614 21.678 1.00 70.12 298 ALA A N 1
ATOM 2362 C CA . ALA A 1 298 ? -16.356 23.358 20.583 1.00 70.12 298 ALA A CA 1
ATOM 2363 C C . ALA A 1 298 ? -17.856 23.015 20.482 1.00 70.12 298 ALA A C 1
ATOM 2365 O O . ALA A 1 298 ? -18.252 21.883 20.763 1.00 70.12 298 ALA A O 1
ATOM 2366 N N . LYS A 1 299 ? -18.703 23.991 20.132 1.00 77.62 299 LYS A N 1
ATOM 2367 C CA . LYS A 1 299 ? -20.138 23.747 19.905 1.00 77.62 299 LYS A CA 1
ATOM 2368 C C . LYS A 1 299 ? -20.353 23.148 18.518 1.00 77.62 299 LYS A C 1
ATOM 2370 O O . LYS A 1 299 ? -19.620 23.494 17.600 1.00 77.62 299 LYS A O 1
ATOM 2375 N N . ASP A 1 300 ? -21.410 22.353 18.352 1.00 73.81 300 ASP A N 1
ATOM 2376 C CA . ASP A 1 300 ? -21.780 21.729 17.070 1.00 73.81 300 ASP A CA 1
ATOM 2377 C C . ASP A 1 300 ? -21.825 22.744 15.912 1.00 73.81 300 ASP A C 1
ATOM 2379 O O . ASP A 1 300 ? -21.360 22.451 14.815 1.00 73.81 300 ASP A O 1
ATOM 2383 N N . ASP A 1 301 ? -22.334 23.955 16.161 1.00 77.88 301 ASP A N 1
ATOM 2384 C CA . ASP A 1 301 ? -22.398 25.018 15.150 1.00 77.88 301 ASP A CA 1
ATOM 2385 C C . ASP A 1 301 ? -21.009 25.598 14.827 1.00 77.88 301 ASP A C 1
ATOM 2387 O O . ASP A 1 301 ? -20.695 25.800 13.662 1.00 77.88 301 ASP A O 1
ATOM 2391 N N . ASP A 1 302 ? -20.125 25.756 15.821 1.00 77.81 302 ASP A N 1
ATOM 2392 C CA . ASP A 1 302 ? -18.742 26.208 15.591 1.00 77.81 302 ASP A CA 1
ATOM 2393 C C . ASP A 1 302 ? -17.928 25.158 14.803 1.00 77.81 302 ASP A C 1
ATOM 2395 O O . ASP A 1 302 ? -17.028 25.508 14.037 1.00 77.81 302 ASP A O 1
ATOM 2399 N N . ILE A 1 303 ? -18.238 23.867 14.989 1.00 76.50 303 ILE A N 1
ATOM 2400 C CA . ILE A 1 303 ? -17.643 22.759 14.226 1.00 76.50 303 ILE A CA 1
ATOM 2401 C C . ILE A 1 303 ? -18.155 22.780 12.784 1.00 76.50 303 ILE A C 1
ATOM 2403 O O . ILE A 1 303 ? -17.359 22.637 11.861 1.00 76.50 303 ILE A O 1
ATOM 2407 N N . LYS A 1 304 ? -19.460 22.988 12.571 1.00 76.12 304 LYS A N 1
ATOM 2408 C CA . LYS A 1 304 ? -20.037 23.117 11.223 1.00 76.12 304 LYS A CA 1
ATOM 2409 C C . LYS A 1 304 ? -19.463 24.310 10.469 1.00 76.12 304 LYS A C 1
ATOM 2411 O O . LYS A 1 304 ? -19.077 24.151 9.317 1.00 76.12 304 LYS A O 1
ATOM 2416 N N . ASP A 1 305 ? -19.357 25.464 11.120 1.00 79.12 305 ASP A N 1
ATOM 2417 C CA . ASP A 1 305 ? -18.756 26.655 10.517 1.00 79.12 305 ASP A CA 1
ATOM 2418 C C . ASP A 1 305 ? -17.295 26.387 10.123 1.00 79.12 305 ASP A C 1
ATOM 2420 O O . ASP A 1 305 ? -16.882 26.715 9.010 1.00 79.12 305 ASP A O 1
ATOM 2424 N N . LEU A 1 306 ? -16.530 25.707 10.991 1.00 78.12 306 LEU A N 1
ATOM 2425 C CA . LEU A 1 306 ? -15.163 25.289 10.676 1.00 78.12 306 LEU A CA 1
ATOM 2426 C C . LEU A 1 306 ? -15.115 24.346 9.467 1.00 78.12 306 LEU A C 1
ATOM 2428 O O . LEU A 1 306 ? -14.256 24.527 8.608 1.00 78.12 306 LEU A O 1
ATOM 2432 N N . LEU A 1 307 ? -16.015 23.361 9.383 1.00 70.50 307 LEU A N 1
ATOM 2433 C CA . LEU A 1 307 ? -16.105 22.448 8.235 1.00 70.50 307 LEU A CA 1
ATOM 2434 C C . LEU A 1 307 ? -16.423 23.191 6.927 1.00 70.50 307 LEU A C 1
ATOM 2436 O O . LEU A 1 307 ? -15.962 22.775 5.868 1.00 70.50 307 LEU A O 1
ATOM 2440 N N . ASN A 1 308 ? -17.137 24.315 7.008 1.00 74.62 308 ASN A N 1
ATOM 2441 C CA . ASN A 1 308 ? -17.452 25.182 5.871 1.00 74.62 308 ASN A CA 1
ATOM 2442 C C . ASN A 1 308 ? -16.335 26.188 5.521 1.00 74.62 308 ASN A C 1
ATOM 2444 O O . ASN A 1 308 ? -16.497 26.977 4.591 1.00 74.62 308 ASN A O 1
ATOM 2448 N N . GLY A 1 309 ? -15.207 26.191 6.240 1.00 73.94 309 GLY A N 1
ATOM 2449 C CA . GLY A 1 309 ? -14.099 27.123 5.982 1.00 73.94 309 GLY A CA 1
ATOM 2450 C C . GLY A 1 309 ? -14.306 28.521 6.539 1.00 73.94 309 GLY A C 1
ATOM 2451 O O . GLY A 1 309 ? -13.641 29.474 6.120 1.00 73.94 309 GLY A O 1
ATOM 2452 N N . GLU A 1 310 ? -15.181 28.652 7.529 1.00 77.81 310 GLU A N 1
ATOM 2453 C CA . GLU A 1 310 ? -15.502 29.917 8.167 1.00 77.81 310 GLU A CA 1
ATOM 2454 C C . GLU A 1 310 ? -15.626 29.790 9.694 1.00 77.81 310 GLU A C 1
ATOM 2456 O O . GLU A 1 310 ? -15.225 28.805 10.313 1.00 77.81 310 GLU A O 1
ATOM 2461 N N . GLY A 1 311 ? -16.096 30.855 10.337 1.00 84.88 311 GLY A N 1
ATOM 2462 C CA . GLY A 1 311 ? -16.374 30.850 11.768 1.00 84.88 311 GLY A CA 1
ATOM 2463 C C . GLY A 1 311 ? -15.182 31.123 12.686 1.00 84.88 311 GLY A C 1
ATOM 2464 O O . GLY A 1 311 ? -14.024 31.296 12.295 1.00 84.88 311 GLY A O 1
ATOM 2465 N N . LYS A 1 312 ? -15.506 31.221 13.976 1.00 82.81 312 LYS A N 1
ATOM 2466 C CA . LYS A 1 312 ? -14.570 31.659 15.023 1.00 82.81 312 LYS A CA 1
ATOM 2467 C C . LYS A 1 312 ? -13.498 30.622 15.320 1.00 82.81 312 LYS A C 1
ATOM 2469 O O . LYS A 1 312 ? -12.376 30.995 15.643 1.00 82.81 312 LYS A O 1
ATOM 2474 N N . LEU A 1 313 ? -13.837 29.339 15.211 1.00 79.88 313 LEU A N 1
ATOM 2475 C CA . LEU A 1 313 ? -12.901 28.255 15.477 1.00 79.88 313 LEU A CA 1
ATOM 2476 C C . LEU A 1 313 ? -11.749 28.274 14.464 1.00 79.88 313 LEU A C 1
ATOM 2478 O O . LEU A 1 313 ? -10.595 28.200 14.871 1.00 79.88 313 LEU A O 1
ATOM 2482 N N . LEU A 1 314 ? -12.051 28.499 13.179 1.00 79.44 314 LEU A N 1
ATOM 2483 C CA . LEU A 1 314 ? -11.048 28.675 12.129 1.00 79.44 314 LEU A CA 1
ATOM 2484 C C . LEU A 1 314 ? -10.118 29.861 12.406 1.00 79.44 314 LEU A C 1
ATOM 2486 O O . LEU A 1 314 ? -8.900 29.721 12.325 1.00 79.44 314 LEU A O 1
ATOM 2490 N N . ASN A 1 315 ? -10.686 31.019 12.748 1.00 79.94 315 ASN A N 1
ATOM 2491 C CA . ASN A 1 315 ? -9.889 32.211 13.042 1.00 79.94 315 ASN A CA 1
ATOM 2492 C C . ASN A 1 315 ? -8.970 31.969 14.249 1.00 79.94 315 ASN A C 1
ATOM 2494 O O . ASN A 1 315 ? -7.777 32.230 14.167 1.00 79.94 315 ASN A O 1
ATOM 2498 N N . ASN A 1 316 ? -9.484 31.345 15.313 1.00 80.38 316 ASN A N 1
ATOM 2499 C CA . ASN A 1 316 ? -8.683 30.995 16.486 1.00 80.38 316 ASN A CA 1
ATOM 2500 C C . ASN A 1 316 ? -7.566 29.984 16.164 1.00 80.38 316 ASN A C 1
ATOM 2502 O O . ASN A 1 316 ? -6.489 30.066 16.750 1.00 80.38 316 ASN A O 1
ATOM 2506 N N . ILE A 1 317 ? -7.814 29.016 15.273 1.00 78.88 317 ILE A N 1
ATOM 2507 C CA . ILE A 1 317 ? -6.792 28.083 14.765 1.00 78.88 317 ILE A CA 1
ATOM 2508 C C . ILE A 1 317 ? -5.698 28.843 14.029 1.00 78.88 317 ILE A C 1
ATOM 2510 O O . ILE A 1 317 ? -4.518 28.653 14.322 1.00 78.88 317 ILE A O 1
ATOM 2514 N N . SER A 1 318 ? -6.093 29.719 13.107 1.00 78.44 318 SER A N 1
ATOM 2515 C CA . SER A 1 318 ? -5.166 30.552 12.350 1.00 78.44 318 SER A CA 1
ATOM 2516 C C . SER A 1 318 ? -4.305 31.402 13.284 1.00 78.44 318 SER A C 1
ATOM 2518 O O . SER A 1 318 ? -3.083 31.349 13.194 1.00 78.44 318 SER A O 1
ATOM 2520 N N . ASP A 1 319 ? -4.919 32.102 14.240 1.00 80.69 319 ASP A N 1
ATOM 2521 C CA . ASP A 1 319 ? -4.228 33.000 15.169 1.00 80.69 319 ASP A CA 1
ATOM 2522 C C . ASP A 1 319 ? -3.228 32.259 16.065 1.00 80.69 319 ASP A C 1
ATOM 2524 O O . ASP A 1 319 ? -2.103 32.723 16.257 1.00 80.69 319 ASP A O 1
ATOM 2528 N N . VAL A 1 320 ? -3.597 31.083 16.589 1.00 79.88 320 VAL A N 1
ATOM 2529 C CA . VAL A 1 320 ? -2.691 30.264 17.411 1.00 79.88 320 VAL A CA 1
ATOM 2530 C C . VAL A 1 320 ? -1.512 29.760 16.582 1.00 79.88 320 VAL A C 1
ATOM 2532 O O . VAL A 1 320 ? -0.369 29.861 17.024 1.00 79.88 320 VAL A O 1
ATOM 2535 N N . VAL A 1 321 ? -1.761 29.243 15.377 1.00 74.19 321 VAL A N 1
ATOM 2536 C CA . VAL A 1 321 ? -0.696 28.721 14.509 1.00 74.19 321 VAL A CA 1
ATOM 2537 C C . VAL A 1 321 ? 0.235 29.845 14.049 1.00 74.19 321 VAL A C 1
ATOM 2539 O O . VAL A 1 321 ? 1.451 29.679 14.111 1.00 74.19 321 VAL A O 1
ATOM 2542 N N . VAL A 1 322 ? -0.304 30.999 13.649 1.00 78.75 322 VAL A N 1
ATOM 2543 C CA . VAL A 1 322 ? 0.484 32.190 13.296 1.00 78.75 322 VAL A CA 1
ATOM 2544 C C . VAL A 1 322 ? 1.296 32.670 14.497 1.00 78.75 322 VAL A C 1
ATOM 2546 O O . VAL A 1 322 ? 2.496 32.895 14.366 1.00 78.75 322 VAL A O 1
ATOM 2549 N N . GLY A 1 323 ? 0.690 32.751 15.684 1.00 78.06 323 GLY A N 1
ATOM 2550 C CA . GLY A 1 323 ? 1.384 33.134 16.913 1.00 78.06 323 GLY A CA 1
ATOM 2551 C C . GLY A 1 323 ? 2.558 32.209 17.239 1.00 78.06 323 GLY A C 1
ATOM 2552 O O . GLY A 1 323 ? 3.652 32.690 17.530 1.00 78.06 323 GLY A O 1
ATOM 2553 N N . LEU A 1 324 ? 2.361 30.893 17.116 1.00 74.81 324 LEU A N 1
ATOM 2554 C CA . LEU A 1 324 ? 3.411 29.892 17.322 1.00 74.81 324 LEU A CA 1
ATOM 2555 C C . LEU A 1 324 ? 4.540 29.986 16.280 1.00 74.81 324 LEU A C 1
ATOM 2557 O O . LEU A 1 324 ? 5.700 29.714 16.606 1.00 74.81 324 LEU A O 1
ATOM 2561 N N . LYS A 1 325 ? 4.216 30.349 15.032 1.00 72.75 325 LYS A N 1
ATOM 2562 C CA . LYS A 1 325 ? 5.208 30.565 13.965 1.00 72.75 325 LYS A CA 1
ATOM 2563 C C . LYS A 1 325 ? 6.022 31.831 14.215 1.00 72.75 325 LYS A C 1
ATOM 2565 O O . LYS A 1 325 ? 7.248 31.796 14.150 1.00 72.75 325 LYS A O 1
ATOM 2570 N N . LEU A 1 326 ? 5.356 32.936 14.552 1.00 74.75 326 LEU A N 1
ATOM 2571 C CA . LEU A 1 326 ? 6.001 34.218 14.845 1.00 74.75 326 LEU A CA 1
ATOM 2572 C C . LEU A 1 326 ? 6.878 34.157 16.102 1.00 74.75 326 LEU A C 1
ATOM 2574 O O . LEU A 1 326 ? 7.923 34.801 16.151 1.00 74.75 326 LEU A O 1
ATOM 2578 N N . SER A 1 327 ? 6.501 33.358 17.104 1.00 77.06 327 SER A N 1
ATOM 2579 C CA . SER A 1 327 ? 7.317 33.146 18.305 1.00 77.06 327 SER A CA 1
ATOM 2580 C C . SER A 1 327 ? 8.520 32.223 18.079 1.00 77.06 327 SER A C 1
ATOM 2582 O O . SER A 1 327 ? 9.307 32.018 19.005 1.00 77.06 327 SER A O 1
ATOM 2584 N N . GLY A 1 328 ? 8.654 31.620 16.890 1.00 72.00 328 GLY A N 1
ATOM 2585 C CA . GLY A 1 328 ? 9.674 30.614 16.584 1.00 72.00 328 GLY A CA 1
ATOM 2586 C C . GLY A 1 328 ? 9.501 29.305 17.361 1.00 72.00 328 GLY A C 1
ATOM 2587 O O . GLY A 1 328 ? 10.416 28.486 17.399 1.00 72.00 328 GLY A O 1
ATOM 2588 N N . THR A 1 329 ? 8.349 29.106 18.010 1.00 70.56 329 THR A N 1
ATOM 2589 C CA . THR A 1 329 ? 8.042 27.883 18.767 1.00 70.56 329 THR A CA 1
ATOM 2590 C C . THR A 1 329 ? 7.764 26.709 17.831 1.00 70.56 329 THR A C 1
ATOM 2592 O O . THR A 1 329 ? 8.008 25.561 18.196 1.00 70.56 329 THR A O 1
ATOM 2595 N N . VAL A 1 330 ? 7.261 26.989 16.625 1.00 66.25 330 VAL A N 1
ATOM 2596 C CA . VAL A 1 330 ? 6.954 25.990 15.596 1.00 66.25 330 VAL A CA 1
ATOM 2597 C C . VAL A 1 330 ? 7.449 26.489 14.235 1.00 66.25 330 VAL A C 1
ATOM 2599 O O . VAL A 1 330 ? 7.604 27.689 14.022 1.00 66.25 330 VAL A O 1
ATOM 2602 N N . GLU A 1 331 ? 7.740 25.576 13.311 1.00 64.31 331 GLU A N 1
ATOM 2603 C CA . GLU A 1 331 ? 8.348 25.918 12.015 1.00 64.31 331 GLU A CA 1
ATOM 2604 C C . GLU A 1 331 ? 7.362 26.623 11.063 1.00 64.31 331 GLU A C 1
ATOM 2606 O O . GLU A 1 331 ? 6.143 26.440 11.130 1.00 64.31 331 GLU A O 1
ATOM 2611 N N . GLN A 1 332 ? 7.886 27.394 10.106 1.00 60.44 332 GLN A N 1
ATOM 2612 C CA . GLN A 1 332 ? 7.066 28.166 9.158 1.00 60.44 332 GLN A CA 1
ATOM 2613 C C . GLN A 1 332 ? 6.172 27.288 8.261 1.00 60.44 332 GLN A C 1
ATOM 2615 O O . GLN A 1 332 ? 5.070 27.684 7.884 1.00 60.44 332 GLN A O 1
ATOM 2620 N N . ASN A 1 333 ? 6.606 26.065 7.963 1.00 57.09 333 ASN A N 1
ATOM 2621 C CA . ASN A 1 333 ? 5.908 25.072 7.142 1.00 57.09 333 ASN A CA 1
ATOM 2622 C C . ASN A 1 333 ? 5.080 24.060 7.956 1.00 57.09 333 ASN A C 1
ATOM 2624 O O . ASN A 1 333 ? 4.610 23.072 7.388 1.00 57.09 333 ASN A O 1
ATOM 2628 N N . VAL A 1 334 ? 4.904 24.271 9.264 1.00 62.38 334 VAL A N 1
ATOM 2629 C CA . VAL A 1 334 ? 4.112 23.360 10.097 1.00 62.38 334 VAL A CA 1
ATOM 2630 C C . VAL A 1 334 ? 2.670 23.283 9.604 1.00 62.38 334 VAL A C 1
ATOM 2632 O O . VAL A 1 334 ? 2.006 24.304 9.404 1.00 62.38 334 VAL A O 1
ATOM 2635 N N . GLN A 1 335 ? 2.186 22.047 9.464 1.00 57.12 335 GLN A N 1
ATOM 2636 C CA . GLN A 1 335 ? 0.781 21.738 9.223 1.00 57.12 335 GLN A CA 1
ATOM 2637 C C . GLN A 1 335 ? 0.112 21.394 10.560 1.00 57.12 335 GLN A C 1
ATOM 2639 O O . GLN A 1 335 ? 0.556 20.458 11.232 1.00 57.12 335 GLN A O 1
ATOM 2644 N N . PRO A 1 336 ? -0.924 22.137 10.979 1.00 60.88 336 PRO A N 1
ATOM 2645 C CA . PRO A 1 336 ? -1.632 21.828 12.212 1.00 60.88 336 PRO A CA 1
ATOM 2646 C C . PRO A 1 336 ? -2.453 20.544 12.045 1.00 60.88 336 PRO A C 1
ATOM 2648 O O . PRO A 1 336 ? -3.178 20.386 11.063 1.00 60.88 336 PRO A O 1
ATOM 2651 N N . LEU A 1 337 ? -2.363 19.642 13.026 1.00 53.44 337 LEU A N 1
ATOM 2652 C CA . LEU A 1 337 ? -3.278 18.510 13.161 1.00 53.44 337 LEU A CA 1
ATOM 2653 C C . LEU A 1 337 ? -4.321 18.880 14.219 1.00 53.44 337 LEU A C 1
ATOM 2655 O O . LEU A 1 337 ? -3.986 19.105 15.383 1.00 53.44 337 LEU A O 1
ATOM 2659 N N . LEU A 1 338 ? -5.581 18.983 13.801 1.00 62.22 338 LEU A N 1
ATOM 2660 C CA . LEU A 1 338 ? -6.676 19.435 14.655 1.00 62.22 338 LEU A CA 1
ATOM 2661 C C . LEU A 1 338 ? -7.436 18.237 15.213 1.00 62.22 338 LEU A C 1
ATOM 2663 O O . LEU A 1 338 ? -7.951 17.416 14.455 1.00 62.22 338 LEU A O 1
ATOM 2667 N N . PHE A 1 339 ? -7.545 18.171 16.538 1.00 53.75 339 PHE A N 1
ATOM 2668 C CA . PHE A 1 339 ? -8.425 17.229 17.219 1.00 53.75 339 PHE A CA 1
ATOM 2669 C C . PHE A 1 339 ? -9.590 17.992 17.835 1.00 53.75 339 PHE A C 1
ATOM 2671 O O . PHE A 1 339 ? -9.395 18.878 18.668 1.00 53.75 339 PHE A O 1
ATOM 2678 N N . ILE A 1 340 ? -10.804 17.625 17.435 1.00 62.34 340 ILE A N 1
ATOM 2679 C CA . ILE A 1 340 ? -12.040 18.131 18.025 1.00 62.34 340 ILE A CA 1
ATOM 2680 C C . ILE A 1 340 ? -12.729 16.944 18.684 1.00 62.34 340 ILE A C 1
ATOM 2682 O O . ILE A 1 340 ? -12.993 15.933 18.035 1.00 62.34 340 ILE A O 1
ATOM 2686 N N . ILE A 1 341 ? -12.980 17.052 19.985 1.00 52.50 341 ILE A N 1
ATOM 2687 C CA . ILE A 1 341 ? -13.636 15.999 20.758 1.00 52.50 341 ILE A CA 1
ATOM 2688 C C . ILE A 1 341 ? -15.118 16.350 20.856 1.00 52.50 341 ILE A C 1
ATOM 2690 O O . ILE A 1 341 ? -15.504 17.255 21.597 1.00 52.50 341 ILE A O 1
ATOM 2694 N N . GLU A 1 342 ? -15.953 15.619 20.123 1.00 49.19 342 GLU A N 1
ATOM 2695 C CA . GLU A 1 342 ? -17.403 15.713 20.268 1.00 49.19 342 GLU A CA 1
ATOM 2696 C C . GLU A 1 342 ? -17.845 14.922 21.505 1.00 49.19 342 GLU A C 1
ATOM 2698 O O . GLU A 1 342 ? -17.510 13.747 21.675 1.00 49.19 342 GLU A O 1
ATOM 2703 N N . LYS A 1 343 ? -18.595 15.571 22.402 1.00 49.75 343 LYS A N 1
ATOM 2704 C CA . LYS A 1 343 ? -19.215 14.881 23.534 1.00 49.75 343 LYS A CA 1
ATOM 2705 C C . LYS A 1 343 ? -20.595 14.401 23.107 1.00 49.75 343 LYS A C 1
ATOM 2707 O O . LYS A 1 343 ? -21.497 15.216 22.931 1.00 49.75 343 LYS A O 1
ATOM 2712 N N . GLU A 1 344 ? -20.767 13.086 23.018 1.00 46.28 344 GLU A N 1
ATOM 2713 C CA . GLU A 1 344 ? -22.078 12.478 22.796 1.00 46.28 344 GLU A CA 1
ATOM 2714 C C . GLU A 1 344 ? -23.036 12.953 23.906 1.00 46.28 344 GLU A C 1
ATOM 2716 O O . GLU A 1 344 ? -22.759 12.792 25.102 1.00 46.28 344 GLU A O 1
ATOM 2721 N N . LYS A 1 345 ? -24.131 13.629 23.530 1.00 50.81 345 LYS A N 1
ATOM 2722 C CA . LYS A 1 345 ? -25.155 14.051 24.494 1.00 50.81 345 LYS A CA 1
ATOM 2723 C C . LYS A 1 345 ? -25.767 12.790 25.098 1.00 50.81 345 LYS A C 1
ATOM 2725 O O . LYS A 1 345 ? -26.355 11.987 24.374 1.00 50.81 345 LYS A O 1
ATOM 2730 N N . GLU A 1 346 ? -25.666 12.629 26.419 1.00 45.53 346 GLU A N 1
ATOM 2731 C CA . GLU A 1 346 ? -26.505 11.665 27.129 1.00 45.53 346 GLU A CA 1
ATOM 2732 C C . GLU A 1 346 ? -27.956 11.974 26.761 1.00 45.53 346 GLU A C 1
ATOM 2734 O O . GLU A 1 346 ? -28.434 13.095 26.946 1.00 45.53 346 GLU A O 1
ATOM 2739 N N . LYS A 1 347 ? -28.650 10.995 26.171 1.00 43.75 347 LYS A N 1
ATOM 2740 C CA . LYS A 1 347 ? -30.093 11.095 25.982 1.00 43.75 347 LYS A CA 1
ATOM 2741 C C . LYS A 1 347 ? -30.702 11.225 27.369 1.00 43.75 347 LYS A C 1
ATOM 2743 O O . LYS A 1 347 ? -30.773 10.228 28.088 1.00 43.75 347 LYS A O 1
ATOM 2748 N N . ASP A 1 348 ? -31.158 12.426 27.711 1.00 45.53 348 ASP A N 1
ATOM 2749 C CA . ASP A 1 348 ? -32.090 12.628 28.810 1.00 45.53 348 ASP A CA 1
ATOM 2750 C C . ASP A 1 348 ? -33.260 11.671 28.574 1.00 45.53 348 ASP A C 1
ATOM 2752 O O . ASP A 1 348 ? -34.105 11.871 27.696 1.00 45.53 348 ASP A O 1
ATOM 2756 N N . ARG A 1 349 ? -33.288 10.571 29.333 1.00 43.72 349 ARG A N 1
ATOM 2757 C CA . ARG A 1 349 ? -34.501 9.783 29.507 1.00 43.72 349 ARG A CA 1
ATOM 2758 C C . ARG A 1 349 ? -35.425 10.659 30.331 1.00 43.72 349 ARG A C 1
ATOM 2760 O O . ARG A 1 349 ? -35.442 10.572 31.555 1.00 43.72 349 ARG A O 1
ATOM 2767 N N . GLY A 1 350 ? -36.135 11.542 29.636 1.00 39.19 350 GLY A N 1
ATOM 2768 C CA . GLY A 1 350 ? -37.198 12.340 30.208 1.00 39.19 350 GLY A CA 1
ATOM 2769 C C . GLY A 1 350 ? -38.156 11.416 30.945 1.00 39.19 350 GLY A C 1
ATOM 2770 O O . GLY A 1 350 ? -38.846 10.600 30.335 1.00 39.19 350 GLY A O 1
ATOM 2771 N N . PHE A 1 351 ? -38.162 11.545 32.268 1.00 43.59 351 PHE A N 1
ATOM 2772 C CA . PHE A 1 351 ? -39.296 11.188 33.099 1.00 43.59 351 PHE A CA 1
ATOM 2773 C C . PHE A 1 351 ? -40.523 11.907 32.523 1.00 43.59 351 PHE A C 1
ATOM 2775 O O . PHE A 1 351 ? -40.641 13.124 32.638 1.00 43.59 351 PHE A O 1
ATOM 2782 N N . CYS A 1 352 ? -41.419 11.161 31.884 1.00 40.41 352 CYS A N 1
ATOM 2783 C CA . CYS A 1 352 ? -42.814 11.564 31.759 1.00 40.41 352 CYS A CA 1
ATOM 2784 C C . CYS A 1 352 ? -43.570 10.811 32.853 1.00 40.41 352 CYS A C 1
ATOM 2786 O O . CYS A 1 352 ? -43.562 9.577 32.866 1.00 40.41 352 CYS A O 1
ATOM 2788 N N . GLY A 1 353 ? -44.103 11.576 33.807 1.00 35.94 353 GLY A N 1
ATOM 2789 C CA . GLY A 1 353 ? -45.055 11.105 34.811 1.00 35.94 353 GLY A CA 1
ATOM 2790 C C . GLY A 1 353 ? -46.466 10.977 34.265 1.00 35.94 353 GLY A C 1
ATOM 2791 O O . GLY A 1 353 ? -46.705 11.430 33.120 1.00 35.94 353 GLY A O 1
#

Foldseek 3Di:
DEDAECGLLCQLVVLVVCQVCVCVPPVVPPDDGATERHLAAQNAAPVVLVVSCVRCVVRYHYAAEQLALRNLLQALVSLVCLQCSCPPLQPRFLLSNLLSVVSNVVRVVGRGDHSDPDDYDYFDFPRDPLLVCCQVDVVNVLVLLQVLLVSVLVSVVVVLVPPPCNDVLCVVCVVVLSVLSSVLSSVQSVVCSVPVDFCLVSQLVNQVVSLVVSPDPVSSVVSNVVRNPRDGSVSSVSVSSSVSRNVCSSPVRVCVVVVVPLVVVLLVLLVVLLVVLDDDDDDDDDDEDEDEDEPDADDPVQVVQSSNNHHDVSVVVSVVVSVCCVVVVHDPPYDYDYDDDDDDDDPPPDDDD

pLDDT: mean 77.94, std 15.22, range [35.94, 98.19]

Sequence (353 aa):
VAGHSLGGTISPLLGLSLYDCQSEWDKDNKATIKVVSVAGMSPGNEAFAEYYQSKLGDRTERIWCDKDIVPYMSTVNGLSTIPTLYAPKISNNILVSALFNTMQLVTQQHKYTPISQTPGYSGSFEPSKLSQKINENEFLKAYLITECSTLIYLIWLQKLENIPFMPSVVEDKFEELAEEFSKLFAEVITKMLGVGAIVDQELENIFDYLVNSVSTIPVVGALKQFNRNLLSTASLFGLIDYYLQFSYQHTQQYVNYFGFSEFDLLRLQITAKINEGCEEENARKQKPNTVVVEYGKAKDDDIKDLLNGEGKLLNNISDVVVGLKLSGTVEQNVQPLLFIIEKEKEKDRGFCG